Protein AF-A0AAJ2YCA5-F1 (afdb_monomer_lite)

Structure (mmCIF, N/CA/C/O backbone):
data_AF-A0AAJ2YCA5-F1
#
_entry.id   AF-A0AAJ2YCA5-F1
#
loop_
_atom_site.group_PDB
_atom_site.id
_atom_site.type_symbol
_atom_site.label_atom_id
_atom_site.label_alt_id
_atom_site.label_comp_id
_atom_site.label_asym_id
_atom_site.label_entity_id
_atom_site.label_seq_id
_atom_site.pdbx_PDB_ins_code
_atom_site.Cartn_x
_atom_site.Cartn_y
_atom_site.Cartn_z
_atom_site.occupancy
_atom_site.B_iso_or_equiv
_atom_site.auth_seq_id
_atom_site.auth_comp_id
_atom_site.auth_asym_id
_atom_site.auth_atom_id
_atom_site.pdbx_PDB_model_num
ATOM 1 N N . VAL A 1 1 ? -3.637 -7.208 -9.867 1.00 79.62 1 VAL A N 1
ATOM 2 C CA . VAL A 1 1 ? -3.746 -7.938 -11.151 1.00 79.62 1 VAL A CA 1
ATOM 3 C C . VAL A 1 1 ? -3.191 -9.321 -10.929 1.00 79.62 1 VAL A C 1
ATOM 5 O O . VAL A 1 1 ? -2.161 -9.426 -10.274 1.00 79.62 1 VAL A O 1
ATOM 8 N N . ILE A 1 2 ? -3.904 -10.348 -11.374 1.00 84.69 2 ILE A N 1
ATOM 9 C CA . ILE A 1 2 ? -3.511 -11.750 -11.229 1.00 84.69 2 ILE A CA 1
ATOM 10 C C . ILE A 1 2 ? -3.704 -12.390 -12.605 1.00 84.69 2 ILE A C 1
ATOM 12 O O . ILE A 1 2 ? -4.708 -12.099 -13.254 1.00 84.69 2 ILE A O 1
ATOM 16 N N . ARG A 1 3 ? -2.747 -13.209 -13.047 1.00 85.12 3 ARG A N 1
ATOM 17 C CA . ARG A 1 3 ? -2.821 -13.993 -14.286 1.00 85.12 3 ARG A CA 1
ATOM 18 C C . ARG A 1 3 ? -2.301 -15.407 -14.042 1.00 85.12 3 ARG A C 1
ATOM 20 O O . ARG A 1 3 ? -1.609 -15.636 -13.049 1.00 85.12 3 ARG A O 1
ATOM 27 N N . PHE A 1 4 ? -2.640 -16.322 -14.940 1.00 86.69 4 PHE A N 1
ATOM 28 C CA . PHE A 1 4 ? -1.956 -17.603 -15.057 1.00 86.69 4 PHE A CA 1
ATOM 29 C C . PHE A 1 4 ? -0.825 -17.465 -16.074 1.00 86.69 4 PHE A C 1
ATOM 31 O O . PHE A 1 4 ? -1.049 -16.922 -17.152 1.00 86.69 4 PHE A O 1
ATOM 38 N N . ASP A 1 5 ? 0.351 -17.962 -15.708 1.00 85.06 5 ASP A N 1
ATOM 39 C CA . ASP A 1 5 ? 1.497 -18.115 -16.603 1.00 85.06 5 ASP A CA 1
ATOM 40 C C . ASP A 1 5 ? 1.602 -19.592 -17.021 1.00 85.06 5 ASP A C 1
ATOM 42 O O . ASP A 1 5 ? 1.106 -20.482 -16.313 1.00 85.06 5 ASP A O 1
ATOM 46 N N . GLY A 1 6 ? 2.232 -19.862 -18.162 1.00 86.31 6 GLY A N 1
ATOM 47 C CA . GLY A 1 6 ? 2.538 -21.217 -18.606 1.00 86.31 6 GLY A CA 1
ATOM 48 C C . GLY A 1 6 ? 3.648 -21.874 -17.781 1.00 86.31 6 GLY A C 1
ATOM 49 O O . GLY A 1 6 ? 4.359 -21.209 -17.019 1.00 86.31 6 GLY A O 1
ATOM 50 N N . PRO A 1 7 ? 3.808 -23.204 -17.889 1.00 86.81 7 PRO A N 1
ATOM 51 C CA . PRO A 1 7 ? 4.824 -23.950 -17.150 1.00 86.81 7 PRO A CA 1
ATOM 52 C C . PRO A 1 7 ? 6.261 -23.457 -17.382 1.00 86.81 7 PRO A C 1
ATOM 54 O O . PRO A 1 7 ? 7.078 -23.582 -16.466 1.00 86.81 7 PRO A O 1
ATOM 57 N N . ALA A 1 8 ? 6.577 -22.898 -18.555 1.00 87.00 8 ALA A N 1
ATOM 58 C CA . ALA A 1 8 ? 7.896 -22.333 -18.847 1.00 87.00 8 ALA A CA 1
ATOM 59 C C . ALA A 1 8 ? 8.038 -20.843 -18.481 1.00 87.00 8 ALA A C 1
ATOM 61 O O . ALA A 1 8 ? 9.155 -20.324 -18.485 1.00 87.00 8 ALA A O 1
ATOM 62 N N . GLY A 1 9 ? 6.945 -20.157 -18.132 1.00 82.75 9 GLY A N 1
ATOM 63 C CA . GLY A 1 9 ? 6.964 -18.747 -17.756 1.00 82.75 9 GLY A CA 1
ATOM 64 C C . GLY A 1 9 ? 5.825 -17.925 -18.367 1.00 82.75 9 GLY A C 1
ATOM 65 O O . GLY A 1 9 ? 4.846 -18.480 -18.862 1.00 82.75 9 GLY A O 1
ATOM 66 N N . PRO A 1 10 ? 5.933 -16.588 -18.311 1.00 79.12 10 PRO A N 1
ATOM 67 C CA . PRO A 1 10 ? 4.857 -15.681 -18.706 1.00 79.12 10 PRO A CA 1
ATOM 68 C C . PRO A 1 10 ? 4.568 -15.636 -20.213 1.00 79.12 10 PRO A C 1
ATOM 70 O O . PRO A 1 10 ? 3.461 -15.262 -20.590 1.00 79.12 10 PRO A O 1
ATOM 73 N N . ASP A 1 11 ? 5.537 -16.018 -21.048 1.00 82.75 11 ASP A N 1
ATOM 74 C CA . ASP A 1 11 ? 5.403 -16.063 -22.513 1.00 82.75 11 ASP A CA 1
ATOM 75 C C . ASP A 1 11 ? 4.836 -17.403 -23.020 1.00 82.75 11 ASP A C 1
ATOM 77 O O . ASP A 1 11 ? 4.547 -17.563 -24.204 1.00 82.75 11 ASP A O 1
ATOM 81 N N . ASP A 1 12 ? 4.688 -18.382 -22.127 1.00 83.56 12 ASP A N 1
ATOM 82 C CA . ASP A 1 12 ? 4.152 -19.709 -22.418 1.00 83.56 12 ASP A CA 1
ATOM 83 C C . ASP A 1 12 ? 2.646 -19.728 -22.096 1.00 83.56 12 ASP A C 1
ATOM 85 O O . ASP A 1 12 ? 2.246 -19.229 -21.035 1.00 83.56 12 ASP A O 1
ATOM 89 N N . PRO A 1 13 ? 1.772 -20.254 -22.978 1.00 85.19 13 PRO A N 1
ATOM 90 C CA . PRO A 1 13 ? 0.341 -20.277 -22.712 1.00 85.19 13 PRO A CA 1
ATOM 91 C C . PRO A 1 13 ? 0.006 -21.063 -21.436 1.00 85.19 13 PRO A C 1
ATOM 93 O O . PRO A 1 13 ? 0.575 -22.130 -21.177 1.00 85.19 13 PRO A O 1
ATOM 96 N N . PRO A 1 14 ? -0.966 -20.587 -20.638 1.00 88.62 14 PRO A N 1
ATOM 97 C CA . PRO A 1 14 ? -1.390 -21.308 -19.455 1.00 88.62 14 PRO A CA 1
ATOM 98 C C . PRO A 1 14 ? -2.080 -22.629 -19.845 1.00 88.62 14 PRO A C 1
ATOM 100 O O . PRO A 1 14 ? -2.680 -22.737 -20.920 1.00 88.62 14 PRO A O 1
ATOM 103 N N . PRO A 1 15 ? -2.052 -23.647 -18.968 1.00 90.38 15 PRO A N 1
ATOM 104 C CA . PRO A 1 15 ? -2.746 -24.907 -19.212 1.00 90.38 15 PRO A CA 1
ATOM 105 C C . PRO A 1 15 ? -4.247 -24.718 -19.482 1.00 90.38 15 PRO A C 1
ATOM 107 O O . PRO A 1 15 ? -4.882 -23.851 -18.891 1.00 90.38 15 PRO A O 1
ATOM 110 N N . ALA A 1 16 ? -4.859 -25.601 -20.279 1.00 91.31 16 ALA A N 1
ATOM 111 C CA . ALA A 1 16 ? -6.268 -25.475 -20.687 1.00 91.31 16 ALA A CA 1
ATOM 112 C C . ALA A 1 16 ? -7.289 -25.434 -19.526 1.00 91.31 16 ALA A C 1
ATOM 114 O O . ALA A 1 16 ? -8.390 -24.917 -19.687 1.00 91.31 16 ALA A O 1
ATOM 115 N N . TRP A 1 17 ? -6.939 -25.966 -18.349 1.00 93.56 17 TRP A N 1
ATOM 116 C CA . TRP A 1 17 ? -7.784 -25.905 -17.150 1.00 93.56 17 TRP A CA 1
ATOM 117 C C . TRP A 1 17 ? -7.769 -24.530 -16.463 1.00 93.56 17 TRP A C 1
ATOM 119 O O . TRP A 1 17 ? -8.634 -24.245 -15.636 1.00 93.56 17 TRP A O 1
ATOM 129 N N . ALA A 1 18 ? -6.788 -23.681 -16.771 1.00 92.25 18 ALA A N 1
ATOM 130 C CA . ALA A 1 18 ? -6.523 -22.415 -16.101 1.00 92.25 18 ALA A CA 1
ATOM 131 C C . ALA A 1 18 ? -7.392 -21.286 -16.686 1.00 92.25 18 ALA A C 1
ATOM 133 O O . ALA A 1 18 ? -6.907 -20.345 -17.314 1.00 92.25 18 ALA A O 1
ATOM 134 N N . THR A 1 19 ? -8.708 -21.405 -16.508 1.00 92.00 19 THR A N 1
ATOM 135 C CA . THR A 1 19 ? -9.693 -20.479 -17.084 1.00 92.00 19 THR A CA 1
ATOM 136 C C . THR A 1 19 ? -9.880 -19.208 -16.244 1.00 92.00 19 THR A C 1
ATOM 138 O O . THR A 1 19 ? -9.570 -19.166 -15.049 1.00 92.00 19 THR A O 1
ATOM 141 N N . LEU A 1 20 ? -10.439 -18.153 -16.856 1.00 90.12 20 LEU A N 1
ATOM 142 C CA . LEU A 1 20 ? -10.811 -16.917 -16.148 1.00 90.12 20 LEU A CA 1
ATOM 143 C C . LEU A 1 20 ? -11.860 -17.154 -15.054 1.00 90.12 20 LEU A C 1
ATOM 145 O O . LEU A 1 20 ? -11.797 -16.509 -14.005 1.00 90.12 20 LEU A O 1
ATOM 149 N N . ASP A 1 21 ? -12.790 -18.081 -15.278 1.00 92.50 21 ASP A N 1
ATOM 150 C CA . ASP A 1 21 ? -13.807 -18.447 -14.289 1.00 92.50 21 ASP A CA 1
ATOM 151 C C . ASP A 1 21 ? -13.154 -19.096 -13.068 1.00 92.50 21 ASP A C 1
ATOM 153 O O . ASP A 1 21 ? -13.373 -18.650 -11.942 1.00 92.50 21 ASP A O 1
ATOM 157 N N . LEU A 1 22 ? -12.240 -20.049 -13.293 1.00 94.94 22 LEU A N 1
ATOM 158 C CA . LEU A 1 22 ? -11.482 -20.680 -12.216 1.00 94.94 22 LEU A CA 1
ATOM 159 C C . LEU A 1 22 ? -10.683 -19.649 -11.410 1.00 94.94 22 LEU A C 1
ATOM 161 O O . LEU A 1 22 ? -10.663 -19.702 -10.180 1.00 94.94 22 LEU A O 1
ATOM 165 N N . LEU A 1 23 ? -10.034 -18.694 -12.084 1.00 93.62 23 LEU A N 1
ATOM 166 C CA . LEU A 1 23 ? -9.290 -17.634 -11.406 1.00 93.62 23 LEU A CA 1
ATOM 167 C C . LEU A 1 23 ? -10.213 -16.730 -10.577 1.00 93.62 23 LEU A C 1
ATOM 169 O O . LEU A 1 23 ? -9.887 -16.376 -9.443 1.00 93.62 23 LEU A O 1
ATOM 173 N N . THR A 1 24 ? -11.370 -16.368 -11.129 1.00 94.38 24 THR A N 1
ATOM 174 C CA . THR A 1 24 ? -12.371 -15.532 -10.456 1.00 94.38 24 THR A CA 1
ATOM 175 C C . THR A 1 24 ? -12.890 -16.215 -9.194 1.00 94.38 24 THR A C 1
ATOM 177 O O . THR A 1 24 ? -12.912 -15.601 -8.121 1.00 94.38 24 THR A O 1
ATOM 180 N N . ASP A 1 25 ? -13.237 -17.496 -9.292 1.00 95.50 25 ASP A N 1
ATOM 181 C CA . ASP A 1 25 ? -13.706 -18.297 -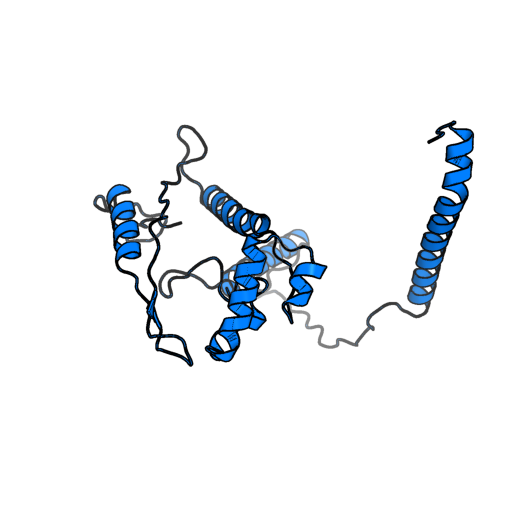8.165 1.00 95.50 25 ASP A CA 1
ATOM 182 C C . ASP A 1 25 ? -12.614 -18.479 -7.113 1.00 95.50 25 ASP A C 1
ATOM 184 O O . ASP A 1 25 ? -12.872 -18.318 -5.918 1.00 95.50 25 ASP A O 1
ATOM 188 N N . ALA A 1 26 ? -11.369 -18.720 -7.534 1.00 95.25 26 ALA A N 1
ATOM 189 C CA . ALA A 1 26 ? -10.232 -18.819 -6.628 1.00 95.25 26 ALA A CA 1
ATOM 190 C C . ALA A 1 26 ? -10.015 -17.521 -5.833 1.00 95.25 26 ALA A C 1
ATOM 192 O O . ALA A 1 26 ? -9.802 -17.580 -4.620 1.00 95.25 26 ALA A O 1
ATOM 193 N N . ILE A 1 27 ? -10.121 -16.351 -6.475 1.00 93.56 27 ILE A N 1
ATOM 194 C CA . ILE A 1 27 ? -10.000 -15.045 -5.807 1.00 93.56 27 ILE A CA 1
ATOM 195 C C . ILE A 1 27 ? -11.114 -14.858 -4.774 1.00 93.56 27 ILE A C 1
ATOM 197 O O . ILE A 1 27 ? -10.833 -14.503 -3.627 1.00 93.56 27 ILE A O 1
ATOM 201 N N . ARG A 1 28 ? -12.372 -15.125 -5.149 1.00 95.00 28 ARG A N 1
ATOM 202 C CA . ARG A 1 28 ? -13.521 -15.011 -4.233 1.00 95.00 28 ARG A CA 1
ATOM 203 C C . ARG A 1 28 ? -13.381 -15.960 -3.048 1.00 95.00 28 ARG A C 1
ATOM 205 O O . ARG A 1 28 ? -13.578 -15.558 -1.903 1.00 95.00 28 ARG A O 1
ATOM 212 N N . ALA A 1 29 ? -12.987 -17.200 -3.312 1.00 95.56 29 ALA A N 1
ATOM 213 C CA . ALA A 1 29 ? -12.817 -18.213 -2.287 1.00 95.56 29 ALA A CA 1
ATOM 214 C C . ALA A 1 29 ? -11.621 -17.913 -1.367 1.00 95.56 29 ALA A C 1
ATOM 216 O O . ALA A 1 29 ? -11.683 -18.201 -0.175 1.00 95.56 29 ALA A O 1
ATOM 217 N N . ALA A 1 30 ? -10.543 -17.315 -1.880 1.00 94.56 30 ALA A N 1
ATOM 218 C CA . ALA A 1 30 ? -9.436 -16.836 -1.057 1.00 94.56 30 ALA A CA 1
ATOM 219 C C . ALA A 1 30 ? -9.877 -15.674 -0.155 1.00 94.56 30 ALA A C 1
ATOM 221 O O . ALA A 1 30 ? -9.654 -15.729 1.052 1.00 94.56 30 ALA A O 1
ATOM 222 N N . ALA A 1 31 ? -10.564 -14.666 -0.703 1.00 94.25 31 ALA A N 1
ATOM 223 C CA . ALA A 1 31 ? -11.073 -13.535 0.074 1.00 94.25 31 ALA A CA 1
ATOM 224 C C . ALA A 1 31 ? -12.030 -13.979 1.196 1.00 94.25 31 ALA A C 1
ATOM 226 O O . ALA A 1 31 ? -11.945 -13.468 2.308 1.00 94.25 31 ALA A O 1
ATOM 227 N N . ALA A 1 32 ? -12.880 -14.976 0.934 1.00 94.06 32 ALA A N 1
ATOM 228 C CA . ALA A 1 32 ? -13.802 -15.529 1.926 1.00 94.06 32 ALA A CA 1
ATOM 229 C C . ALA A 1 32 ? -13.114 -16.317 3.059 1.00 94.06 32 ALA A C 1
ATOM 231 O O . ALA A 1 32 ? -13.690 -16.453 4.134 1.00 94.06 32 ALA A O 1
ATOM 232 N N . ARG A 1 33 ? -11.910 -16.858 2.822 1.00 95.06 33 ARG A N 1
ATOM 233 C CA . ARG A 1 33 ? -11.172 -17.700 3.784 1.00 95.06 33 ARG A CA 1
ATOM 234 C C . ARG A 1 33 ? -10.092 -16.961 4.562 1.00 95.06 33 ARG A C 1
ATOM 236 O O . ARG A 1 33 ? -9.616 -17.486 5.561 1.00 95.06 33 ARG A O 1
ATOM 243 N N . VAL A 1 34 ? -9.626 -15.814 4.072 1.00 95.31 34 VAL A N 1
ATOM 244 C CA . VAL A 1 34 ? -8.557 -15.063 4.738 1.00 95.31 34 VAL A CA 1
ATOM 245 C C . VAL A 1 34 ? -9.107 -14.412 5.999 1.00 95.31 34 VAL A C 1
ATOM 247 O O . VAL A 1 34 ? -10.009 -13.575 5.945 1.00 95.31 34 VAL A O 1
ATOM 250 N N . GLU A 1 35 ? -8.503 -14.771 7.125 1.00 96.75 35 GLU A N 1
ATOM 251 C CA . GLU A 1 35 ? -8.830 -14.251 8.444 1.00 96.75 35 GLU A CA 1
ATOM 252 C C . GLU A 1 35 ? -7.541 -13.882 9.179 1.00 96.75 35 GLU A C 1
ATOM 254 O O . GLU A 1 35 ? -6.494 -14.507 8.981 1.00 96.75 35 GLU A O 1
ATOM 259 N N . VAL A 1 36 ? -7.603 -12.843 10.008 1.00 94.75 36 VAL A N 1
ATOM 260 C CA . VAL A 1 36 ? -6.491 -12.421 10.863 1.00 94.75 36 VAL A CA 1
ATOM 261 C C . VAL A 1 36 ? -7.001 -12.258 12.282 1.00 94.75 36 VAL A C 1
ATOM 263 O O . VAL A 1 36 ? -7.789 -11.354 12.561 1.00 94.75 36 VAL A O 1
ATOM 266 N N . ASP A 1 37 ? -6.510 -13.100 13.182 1.00 96.00 37 ASP A N 1
ATOM 267 C CA . ASP A 1 37 ? -6.814 -12.983 14.602 1.00 96.00 37 ASP A CA 1
ATOM 268 C C . ASP A 1 37 ? -6.003 -11.858 15.247 1.00 96.00 37 ASP A C 1
ATOM 270 O O . ASP A 1 37 ? -4.783 -11.738 15.093 1.00 96.00 37 ASP A O 1
ATOM 274 N N . VAL A 1 38 ? -6.713 -11.018 15.989 1.00 93.81 38 VAL A N 1
ATOM 275 C CA . VAL A 1 38 ? -6.180 -9.910 16.768 1.00 93.81 38 VAL A CA 1
ATOM 276 C C . VAL A 1 38 ? -6.436 -10.228 18.240 1.00 93.81 38 VAL A C 1
ATOM 278 O O . VAL A 1 38 ? -7.600 -10.303 18.651 1.00 93.81 38 VAL A O 1
ATOM 281 N N . PRO A 1 39 ? -5.378 -10.421 19.048 1.00 92.81 39 PRO A N 1
ATOM 282 C CA . PRO A 1 39 ? -5.539 -10.670 20.473 1.00 92.81 39 PRO A CA 1
ATOM 283 C C . PRO A 1 39 ? -6.177 -9.454 21.169 1.00 92.81 39 PRO A C 1
ATOM 285 O O . PRO A 1 39 ? -6.087 -8.329 20.657 1.00 92.81 39 PRO A O 1
ATOM 288 N N . PRO A 1 40 ? -6.812 -9.655 22.337 1.00 94.81 40 PRO A N 1
ATOM 289 C CA . PRO A 1 40 ? -7.351 -8.548 23.118 1.00 94.81 40 PRO A CA 1
ATOM 290 C C . PRO A 1 40 ? -6.226 -7.591 23.539 1.00 94.81 40 PRO A C 1
ATOM 292 O O . PRO A 1 40 ? -5.089 -8.016 23.751 1.00 94.81 40 PRO A O 1
ATOM 295 N N . SER A 1 41 ? -6.539 -6.301 23.663 1.00 94.56 41 SER A N 1
ATOM 296 C CA . SER A 1 41 ? -5.593 -5.288 24.147 1.00 94.56 41 SER A CA 1
ATOM 297 C C . SER A 1 41 ? -6.321 -4.172 24.890 1.00 94.56 41 SER A C 1
ATOM 299 O O . SER A 1 41 ? -7.208 -3.530 24.330 1.00 94.56 41 SER A O 1
ATOM 301 N N . GLY A 1 42 ? -5.949 -3.938 26.150 1.00 92.19 42 GLY A N 1
ATOM 302 C CA . GLY A 1 42 ? -6.626 -2.973 27.018 1.00 92.19 42 GLY A CA 1
ATOM 303 C C . GLY A 1 42 ? -8.116 -3.286 27.169 1.00 92.19 42 GLY A C 1
ATOM 304 O O . GLY A 1 42 ? -8.483 -4.374 27.605 1.00 92.19 42 GLY A O 1
ATOM 305 N N . ASP A 1 43 ? -8.962 -2.329 26.794 1.00 91.94 43 ASP A N 1
ATOM 306 C CA . ASP A 1 43 ? -10.426 -2.440 26.796 1.00 91.94 43 ASP A CA 1
ATOM 307 C C . ASP A 1 43 ? -10.999 -3.096 25.524 1.00 91.94 43 ASP A C 1
ATOM 309 O O . ASP A 1 43 ? -12.208 -3.301 25.409 1.00 91.94 43 ASP A O 1
ATOM 313 N N . GLN A 1 44 ? -10.146 -3.444 24.558 1.00 91.88 44 GLN A N 1
ATOM 314 C CA . GLN A 1 44 ? -10.562 -4.027 23.291 1.00 91.88 44 GLN A CA 1
ATOM 315 C C . GLN A 1 44 ? -10.596 -5.559 23.364 1.00 91.88 44 GLN A C 1
ATOM 317 O O . GLN A 1 44 ? -9.577 -6.180 23.688 1.00 91.88 44 GLN A O 1
ATOM 322 N N . PRO A 1 45 ? -11.723 -6.199 22.996 1.00 94.44 45 PRO A N 1
ATOM 323 C CA . PRO A 1 45 ? -11.826 -7.651 22.993 1.00 94.44 45 PRO A CA 1
ATOM 324 C C . PRO A 1 45 ? -10.993 -8.278 21.868 1.00 94.44 45 PRO A C 1
ATOM 326 O O . PRO A 1 45 ? -10.611 -7.615 20.898 1.00 94.44 45 PRO A O 1
ATOM 329 N N . ALA A 1 46 ? -10.768 -9.588 21.986 1.00 95.75 46 ALA A N 1
ATOM 330 C CA . ALA A 1 46 ? -10.235 -10.397 20.897 1.00 95.75 46 ALA A CA 1
ATOM 331 C C . ALA A 1 46 ? -11.157 -10.291 19.675 1.00 95.75 46 ALA A C 1
ATOM 333 O O . ALA A 1 46 ? -12.384 -10.299 19.814 1.00 95.75 46 ALA A O 1
ATOM 334 N N . ARG A 1 47 ? -10.574 -10.180 18.480 1.00 94.81 47 ARG A N 1
ATOM 335 C CA . ARG A 1 47 ? -11.320 -10.016 17.227 1.00 94.81 47 ARG A CA 1
ATOM 336 C C . ARG A 1 47 ? -10.683 -10.816 16.107 1.00 94.81 47 ARG A C 1
ATOM 338 O O . ARG A 1 47 ? -9.466 -10.891 16.024 1.00 94.81 47 ARG A O 1
ATOM 345 N N . THR A 1 48 ? -11.509 -11.300 15.192 1.00 96.81 48 THR A N 1
ATOM 346 C CA . THR A 1 48 ? -11.053 -11.894 13.935 1.00 96.81 48 THR A CA 1
ATOM 347 C C . THR A 1 48 ? -11.418 -10.951 12.796 1.00 96.81 48 THR A C 1
ATOM 349 O O . THR A 1 48 ? -12.593 -10.668 12.559 1.00 96.81 48 THR A O 1
ATOM 352 N N . LEU A 1 49 ? -10.408 -10.413 12.115 1.00 94.81 49 LEU A N 1
ATOM 353 C CA . LEU A 1 49 ? -10.579 -9.527 10.967 1.00 94.81 49 LEU A CA 1
ATOM 354 C C . LEU A 1 49 ? -10.740 -10.355 9.694 1.00 94.81 49 LEU A C 1
ATOM 356 O O . LEU A 1 49 ? -9.986 -11.300 9.469 1.00 94.81 49 LEU A O 1
ATOM 360 N N . ARG A 1 50 ? -11.699 -9.976 8.851 1.00 95.75 50 ARG A N 1
ATOM 361 C CA . ARG A 1 50 ? -11.999 -10.630 7.571 1.00 95.75 50 ARG A CA 1
ATOM 362 C C . ARG A 1 50 ? -12.237 -9.580 6.495 1.00 95.75 50 ARG A C 1
ATOM 364 O O . ARG A 1 50 ? -12.485 -8.413 6.807 1.00 95.75 50 ARG A O 1
ATOM 371 N N . TRP A 1 51 ? -12.204 -9.997 5.234 1.00 93.31 51 TRP A N 1
ATOM 372 C CA . TRP A 1 51 ? -12.715 -9.158 4.154 1.00 93.31 51 TRP A CA 1
ATOM 373 C C . TRP A 1 51 ? -14.211 -8.887 4.349 1.00 93.31 51 TRP A C 1
ATOM 375 O O . TRP A 1 51 ? -14.963 -9.756 4.790 1.00 93.31 51 TRP A O 1
ATOM 385 N N . GLY A 1 52 ? -14.637 -7.665 4.025 1.00 89.75 52 GLY A N 1
ATOM 386 C CA . GLY A 1 52 ? -16.055 -7.319 3.957 1.00 89.75 52 GLY A CA 1
ATOM 387 C C . GLY A 1 52 ? -16.738 -7.932 2.730 1.00 89.75 52 GLY A C 1
ATOM 388 O O . GLY A 1 52 ? -16.145 -8.691 1.968 1.00 89.75 52 GLY A O 1
ATOM 389 N N . THR A 1 53 ? -17.994 -7.557 2.494 1.00 88.19 53 THR A N 1
ATOM 390 C CA . THR A 1 53 ? -18.777 -8.046 1.342 1.00 88.19 53 THR A CA 1
ATOM 391 C C . THR A 1 53 ? -18.422 -7.364 0.017 1.00 88.19 53 THR A C 1
ATOM 393 O O . THR A 1 53 ? -18.824 -7.829 -1.048 1.00 88.19 53 THR A O 1
ATOM 396 N N . GLN A 1 54 ? -17.676 -6.259 0.061 1.00 90.06 54 GLN A N 1
ATOM 397 C CA . GLN A 1 54 ? -17.302 -5.479 -1.115 1.00 90.06 54 GLN A CA 1
ATOM 398 C C . GLN A 1 54 ? -16.043 -6.059 -1.768 1.00 90.06 54 GLN A C 1
ATOM 400 O O . GLN A 1 54 ? -14.921 -5.749 -1.372 1.00 90.06 54 GLN A O 1
ATOM 405 N N . LEU A 1 55 ? -16.245 -6.894 -2.788 1.00 90.56 55 LEU A N 1
ATOM 406 C CA . LEU A 1 55 ? -15.184 -7.460 -3.619 1.00 90.56 55 LEU A CA 1
ATOM 407 C C . LEU A 1 55 ? -15.547 -7.309 -5.100 1.00 90.56 55 LEU A C 1
ATOM 409 O O . LEU A 1 55 ? -16.505 -7.922 -5.575 1.00 90.56 55 LEU A O 1
ATOM 413 N N . ASP A 1 56 ? -14.753 -6.524 -5.828 1.00 89.94 56 ASP A N 1
ATOM 414 C CA . ASP A 1 56 ? -14.887 -6.335 -7.274 1.00 89.94 56 ASP A CA 1
ATOM 415 C C . ASP A 1 56 ? -13.761 -7.083 -8.000 1.00 89.94 56 ASP A C 1
ATOM 417 O O . ASP A 1 56 ? -12.579 -6.788 -7.817 1.00 89.94 56 ASP A O 1
ATOM 421 N N . VAL A 1 57 ? -14.133 -8.077 -8.808 1.00 90.31 57 VAL A N 1
ATOM 422 C CA . VAL A 1 57 ? -13.211 -8.864 -9.635 1.00 90.31 57 VAL A CA 1
ATOM 423 C C . VAL A 1 57 ? -13.616 -8.652 -11.080 1.00 90.31 57 VAL A C 1
ATOM 425 O O . VAL A 1 57 ? -14.727 -9.013 -11.469 1.00 90.31 57 VAL A O 1
ATOM 428 N N . ARG A 1 58 ? -12.716 -8.066 -11.873 1.00 87.00 58 ARG A N 1
ATOM 429 C CA . ARG A 1 58 ? -12.967 -7.785 -13.286 1.00 87.00 58 ARG A CA 1
ATOM 430 C C . ARG A 1 58 ? -11.869 -8.369 -14.161 1.00 87.00 58 ARG A C 1
ATOM 432 O O . ARG A 1 58 ? -10.693 -8.153 -13.852 1.00 87.00 58 ARG A O 1
ATOM 439 N N . PRO A 1 59 ? -12.229 -9.047 -15.264 1.00 85.19 59 PRO A N 1
ATOM 440 C CA . PRO A 1 59 ? -11.255 -9.390 -16.281 1.00 85.19 59 PRO A CA 1
ATOM 441 C C . PRO A 1 59 ? -10.724 -8.098 -16.908 1.00 85.19 59 PRO A C 1
ATOM 443 O O . PRO A 1 59 ? -11.492 -7.199 -17.259 1.00 85.19 59 PRO A O 1
ATOM 446 N N . ILE A 1 60 ? -9.405 -8.008 -17.044 1.00 79.25 60 ILE A N 1
ATOM 447 C CA . ILE A 1 60 ? -8.770 -6.957 -17.836 1.00 79.25 60 ILE A CA 1
ATOM 448 C C . ILE A 1 60 ? -8.816 -7.449 -19.281 1.00 79.25 60 ILE A C 1
ATOM 450 O O . ILE A 1 60 ? -8.324 -8.536 -19.560 1.00 79.25 60 ILE A O 1
ATOM 454 N N . ARG A 1 61 ? -9.471 -6.694 -20.166 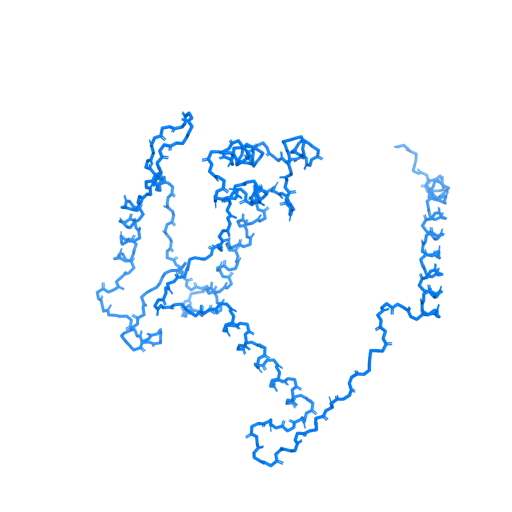1.00 70.31 61 ARG A N 1
ATOM 455 C CA . ARG A 1 61 ? -9.518 -6.961 -21.612 1.00 70.31 61 ARG A CA 1
ATOM 456 C C . ARG A 1 61 ? -8.507 -6.063 -22.327 1.00 70.31 61 ARG A C 1
ATOM 458 O O . ARG A 1 61 ? -8.138 -5.022 -21.781 1.00 70.31 61 ARG A O 1
ATOM 465 N N . ALA A 1 62 ? -8.078 -6.457 -23.524 1.00 60.53 62 ALA A N 1
ATOM 466 C CA . ALA A 1 62 ? -7.260 -5.604 -24.378 1.00 60.53 62 ALA A CA 1
ATOM 467 C C . ALA A 1 62 ? -7.978 -4.292 -24.689 1.00 60.53 62 ALA A C 1
ATOM 469 O O . ALA A 1 62 ? -9.207 -4.237 -24.775 1.00 60.53 62 ALA A O 1
ATOM 470 N N . PHE A 1 63 ? -7.200 -3.222 -24.815 1.00 53.84 63 PHE A N 1
ATOM 471 C CA . PHE A 1 63 ? -7.714 -1.897 -25.129 1.00 53.84 63 PHE A CA 1
ATOM 472 C C . PHE A 1 63 ? -7.875 -1.770 -26.649 1.00 53.84 63 PHE A C 1
ATOM 474 O O . PHE A 1 63 ? -7.105 -1.070 -27.287 1.00 53.84 63 PHE A O 1
ATOM 481 N N . GLY A 1 64 ? -8.853 -2.470 -27.226 1.00 48.25 64 GLY A N 1
ATOM 482 C CA . GLY A 1 64 ? -9.123 -2.448 -28.666 1.00 48.25 64 GLY A CA 1
ATOM 483 C C . GLY A 1 64 ? -9.716 -3.761 -29.170 1.00 48.25 64 GLY A C 1
ATOM 484 O O . GLY A 1 64 ? -9.487 -4.818 -28.579 1.00 48.25 64 GLY A O 1
ATOM 485 N N . ASP A 1 65 ? -10.497 -3.694 -30.248 1.00 43.66 65 ASP A N 1
ATOM 486 C CA . ASP A 1 65 ? -11.083 -4.874 -30.886 1.00 43.66 65 ASP A CA 1
ATOM 487 C C . ASP A 1 65 ? -9.983 -5.682 -31.599 1.00 43.66 65 ASP A C 1
ATOM 489 O O . ASP A 1 65 ? -9.576 -5.352 -32.709 1.00 43.66 65 ASP A O 1
ATOM 493 N N . GLY A 1 66 ? -9.503 -6.747 -30.949 1.00 52.53 66 GLY A N 1
ATOM 494 C CA . GLY A 1 66 ? -8.644 -7.768 -31.564 1.00 52.53 66 GLY A CA 1
ATOM 495 C C . GLY A 1 66 ? -7.137 -7.663 -31.303 1.00 52.53 66 GLY A C 1
ATOM 496 O O . GLY A 1 66 ? -6.398 -8.472 -31.854 1.00 52.53 66 GLY A O 1
ATOM 497 N N . GLU A 1 67 ? -6.672 -6.727 -30.473 1.00 53.03 67 GLU A N 1
ATOM 498 C CA . GLU A 1 67 ? -5.267 -6.694 -30.034 1.00 53.03 67 GLU A CA 1
ATOM 499 C C . GLU A 1 67 ? -5.040 -7.548 -28.780 1.00 53.03 67 GLU A C 1
ATOM 501 O O . GLU A 1 67 ? -5.927 -7.684 -27.938 1.00 53.03 67 GLU A O 1
ATOM 506 N N . ASP A 1 68 ? -3.836 -8.102 -28.628 1.00 61.34 68 ASP A N 1
ATOM 507 C CA . ASP A 1 68 ? -3.413 -8.750 -27.388 1.00 61.34 68 ASP A CA 1
ATOM 508 C C . ASP A 1 68 ? -3.166 -7.708 -26.284 1.00 61.34 68 ASP A C 1
ATOM 510 O O . ASP A 1 68 ? -2.723 -6.581 -26.523 1.00 61.34 68 ASP A O 1
ATOM 514 N N . ILE A 1 69 ? -3.435 -8.078 -25.028 1.00 67.88 69 ILE A N 1
ATOM 515 C CA . ILE A 1 69 ? -3.106 -7.232 -23.875 1.00 67.88 69 ILE A CA 1
ATOM 516 C C . ILE A 1 69 ? -1.585 -7.088 -23.787 1.00 67.88 69 ILE A C 1
ATOM 518 O O . ILE A 1 69 ? -0.890 -8.023 -23.395 1.00 67.88 69 ILE A O 1
ATOM 522 N N . THR A 1 70 ? -1.067 -5.894 -24.075 1.00 73.75 70 THR A N 1
ATOM 523 C CA . THR A 1 70 ? 0.353 -5.603 -23.857 1.00 73.75 70 THR A CA 1
ATOM 524 C C . THR A 1 70 ? 0.652 -5.421 -22.369 1.00 73.75 70 THR A C 1
ATOM 526 O O . THR A 1 70 ? -0.155 -4.881 -21.602 1.00 73.75 70 THR A O 1
ATOM 529 N N . GLU A 1 71 ? 1.854 -5.812 -21.940 1.00 73.38 71 GLU A N 1
ATOM 530 C CA . GLU A 1 71 ? 2.306 -5.592 -20.559 1.00 73.38 71 GLU A CA 1
ATOM 531 C C . GLU A 1 71 ? 2.288 -4.107 -20.179 1.00 73.38 71 GLU A C 1
ATOM 533 O O . GLU A 1 71 ? 1.938 -3.746 -19.053 1.00 73.38 71 GLU A O 1
ATOM 538 N N . GLN A 1 72 ? 2.597 -3.231 -21.140 1.00 72.62 72 GLN A N 1
ATOM 539 C CA . GLN A 1 72 ? 2.535 -1.785 -20.967 1.00 72.62 72 GLN A CA 1
ATOM 540 C C . GLN A 1 72 ? 1.112 -1.319 -20.645 1.00 72.62 72 GLN A C 1
ATOM 542 O O . GLN A 1 72 ? 0.924 -0.513 -19.733 1.00 72.62 72 GLN A O 1
ATOM 547 N N . ALA A 1 73 ? 0.101 -1.856 -21.327 1.00 74.88 73 ALA A N 1
ATOM 548 C CA . ALA A 1 73 ? -1.287 -1.506 -21.069 1.00 74.88 73 ALA A CA 1
ATOM 549 C C . ALA A 1 73 ? -1.754 -1.976 -19.679 1.00 74.88 73 ALA A C 1
ATOM 551 O O . ALA A 1 73 ? -2.433 -1.231 -18.964 1.00 74.88 73 ALA A O 1
ATOM 552 N N . VAL A 1 74 ? -1.328 -3.167 -19.242 1.00 78.31 74 VAL A N 1
ATOM 553 C CA . VAL A 1 74 ? -1.565 -3.642 -17.867 1.00 78.31 74 VAL A CA 1
ATOM 554 C C . VAL A 1 74 ? -0.873 -2.735 -16.854 1.00 78.31 74 VAL A C 1
ATOM 556 O O . VAL A 1 74 ? -1.492 -2.346 -15.864 1.00 78.31 74 VAL A O 1
ATOM 559 N N . ALA A 1 75 ? 0.385 -2.363 -17.093 1.00 75.69 75 ALA A N 1
ATOM 560 C CA . ALA A 1 75 ? 1.138 -1.480 -16.209 1.00 75.69 75 ALA A CA 1
ATOM 561 C C . ALA A 1 75 ? 0.465 -0.105 -16.078 1.00 75.69 75 ALA A C 1
ATOM 563 O O . ALA A 1 75 ? 0.283 0.382 -14.960 1.00 75.69 75 ALA A O 1
ATOM 564 N N . SER A 1 76 ? 0.020 0.486 -17.190 1.00 74.69 76 SER A N 1
ATOM 565 C CA . SER A 1 76 ? -0.743 1.738 -17.202 1.00 74.69 76 SER A CA 1
ATOM 566 C C . SER A 1 76 ? -2.074 1.612 -16.462 1.00 74.69 76 SER A C 1
ATOM 568 O O . SER A 1 76 ? -2.434 2.506 -15.694 1.00 74.69 76 SER A O 1
ATOM 570 N N . TYR A 1 77 ? -2.789 0.495 -16.629 1.00 78.25 77 TYR A N 1
ATOM 571 C CA . TYR A 1 77 ? -4.007 0.216 -15.870 1.00 78.25 77 TYR A CA 1
ATOM 572 C C . TYR A 1 77 ? -3.704 0.146 -14.369 1.00 78.25 77 TYR A C 1
ATOM 574 O O . TYR A 1 77 ? -4.327 0.859 -13.589 1.00 78.25 77 TYR A O 1
ATOM 582 N N . VAL A 1 78 ? -2.701 -0.627 -13.943 1.00 78.69 78 VAL A N 1
ATOM 583 C CA . VAL A 1 78 ? -2.304 -0.701 -12.525 1.00 78.69 78 VAL A CA 1
ATOM 584 C C . VAL A 1 78 ? -1.930 0.673 -11.979 1.00 78.69 78 VAL A C 1
ATOM 586 O O . VAL A 1 78 ? -2.405 1.035 -10.904 1.00 78.69 78 VAL A O 1
ATOM 589 N N . ALA A 1 79 ? -1.132 1.449 -12.718 1.00 76.38 79 ALA A N 1
ATOM 590 C CA . ALA A 1 79 ? -0.731 2.791 -12.309 1.00 76.38 79 ALA A CA 1
ATOM 591 C C . ALA A 1 79 ? -1.952 3.698 -12.120 1.00 76.38 79 ALA A C 1
ATOM 593 O O . ALA A 1 79 ? -2.079 4.350 -11.088 1.00 76.38 79 ALA A O 1
ATOM 594 N N . LYS A 1 80 ? -2.907 3.663 -13.056 1.00 76.75 80 LYS A N 1
ATOM 595 C CA . LYS A 1 80 ? -4.161 4.418 -12.964 1.00 76.75 80 LYS A CA 1
ATOM 596 C C . LYS A 1 80 ? -4.911 4.129 -11.664 1.00 76.75 80 LYS A C 1
ATOM 598 O O . LYS A 1 80 ? -5.321 5.067 -10.987 1.00 76.75 80 LYS A O 1
ATOM 603 N N . TYR A 1 81 ? -5.109 2.860 -11.309 1.00 72.81 81 TYR A N 1
ATOM 604 C CA . TYR A 1 81 ? -5.853 2.521 -10.087 1.00 72.81 81 TYR A CA 1
ATOM 605 C C . TYR A 1 81 ? -5.049 2.786 -8.815 1.00 72.81 81 TYR A C 1
ATOM 607 O O . TYR A 1 81 ? -5.639 3.191 -7.816 1.00 72.81 81 TYR A O 1
ATOM 615 N N . ALA A 1 82 ? -3.726 2.616 -8.852 1.00 69.62 82 ALA A N 1
ATOM 616 C CA . ALA A 1 82 ? -2.859 2.938 -7.723 1.00 69.62 82 ALA A CA 1
ATOM 617 C C . ALA A 1 82 ? -2.896 4.439 -7.393 1.00 69.62 82 ALA A C 1
ATOM 619 O O . ALA A 1 82 ? -3.077 4.805 -6.234 1.00 69.62 82 ALA A O 1
ATOM 620 N N . THR A 1 83 ? -2.785 5.304 -8.404 1.00 63.66 83 THR A N 1
ATOM 621 C CA . THR A 1 83 ? -2.759 6.758 -8.198 1.00 63.66 83 THR A CA 1
ATOM 622 C C . THR A 1 83 ? -4.149 7.313 -7.892 1.00 63.66 83 THR A C 1
ATOM 624 O O . THR A 1 83 ? -4.301 8.112 -6.972 1.00 63.66 83 THR A O 1
ATOM 627 N N . LYS A 1 84 ? -5.197 6.821 -8.566 1.00 65.12 84 LYS A N 1
ATOM 628 C CA . LYS A 1 84 ? -6.571 7.289 -8.324 1.00 65.12 84 LYS A CA 1
ATOM 629 C C . LYS A 1 84 ? -7.059 6.976 -6.906 1.00 65.12 84 LYS A C 1
ATOM 631 O O . LYS A 1 84 ? -7.766 7.783 -6.305 1.00 65.12 84 LYS A O 1
ATOM 636 N N . ALA A 1 85 ? -6.664 5.828 -6.355 1.00 58.97 85 ALA A N 1
ATOM 637 C CA . ALA A 1 85 ? -6.960 5.480 -4.969 1.00 58.97 85 ALA A CA 1
ATOM 638 C C . ALA A 1 85 ? -6.249 6.402 -3.962 1.00 58.97 85 ALA A C 1
ATOM 640 O O . ALA A 1 85 ? -6.811 6.667 -2.908 1.00 58.97 85 ALA A O 1
ATOM 641 N N . ALA A 1 86 ? -5.056 6.912 -4.290 1.00 58.28 86 ALA A N 1
ATOM 642 C CA . ALA A 1 86 ? -4.311 7.832 -3.430 1.00 58.28 86 ALA A CA 1
ATOM 643 C C . ALA A 1 86 ? -4.881 9.264 -3.460 1.00 58.28 86 ALA A C 1
ATOM 645 O O . ALA A 1 86 ? -5.005 9.892 -2.411 1.00 58.28 86 ALA A O 1
ATOM 646 N N . GLU A 1 87 ? -5.282 9.759 -4.636 1.00 57.31 87 GLU A N 1
ATOM 647 C CA . GLU A 1 87 ? -5.809 11.124 -4.820 1.00 57.31 87 GLU A CA 1
ATOM 648 C C . GLU A 1 87 ? -7.197 11.333 -4.190 1.00 57.31 87 GLU A C 1
ATOM 650 O O . GLU A 1 87 ? -7.506 12.418 -3.704 1.00 57.31 87 GLU A O 1
ATOM 655 N N . THR A 1 88 ? -8.043 10.298 -4.166 1.00 54.81 88 THR A N 1
ATOM 656 C CA . THR A 1 88 ? -9.464 10.446 -3.784 1.00 54.81 88 THR A CA 1
ATOM 657 C C . THR A 1 88 ? -9.676 10.539 -2.268 1.00 54.81 88 THR A C 1
ATOM 659 O O . THR A 1 88 ? -10.742 10.936 -1.805 1.00 54.81 88 THR A O 1
ATOM 662 N N . THR A 1 89 ? -8.677 10.175 -1.466 1.00 61.31 89 THR A N 1
ATOM 663 C CA . THR A 1 89 ? -8.847 10.046 -0.014 1.00 61.31 89 THR A CA 1
ATOM 664 C C . THR A 1 89 ? -8.901 11.379 0.731 1.00 61.31 89 THR A C 1
ATOM 666 O O . THR A 1 89 ? -9.304 11.381 1.888 1.00 61.31 89 THR A O 1
ATOM 669 N N . GLY A 1 90 ? -8.512 12.504 0.112 1.00 62.94 90 GLY A N 1
ATOM 670 C CA . GLY A 1 90 ? -8.532 13.825 0.763 1.00 62.94 90 GLY A CA 1
ATOM 671 C C . GLY A 1 90 ? -7.680 13.899 2.038 1.00 62.94 90 GLY A C 1
ATOM 672 O O . GLY A 1 90 ? -7.959 14.690 2.934 1.00 62.94 90 GLY A O 1
ATOM 673 N N . THR A 1 91 ? -6.685 13.018 2.161 1.00 69.06 91 THR A N 1
ATOM 674 C CA . THR A 1 91 ? -5.776 12.953 3.306 1.00 69.06 91 THR A CA 1
ATOM 675 C C . THR A 1 91 ? -4.598 13.899 3.115 1.00 69.06 91 THR A C 1
ATOM 677 O O . THR A 1 91 ? -4.338 14.401 2.025 1.00 69.06 91 THR A O 1
ATOM 680 N N . VAL A 1 92 ? -3.846 14.116 4.187 1.00 78.62 92 VAL A N 1
ATOM 681 C CA . VAL A 1 92 ? -2.650 14.964 4.175 1.00 78.62 92 VAL A CA 1
ATOM 682 C C . VAL A 1 92 ? -1.409 14.167 3.760 1.00 78.62 92 VAL A C 1
ATOM 684 O O . VAL A 1 92 ? -1.312 12.965 4.003 1.00 78.62 92 VAL A O 1
ATOM 687 N N . ASP A 1 93 ? -0.431 14.849 3.173 1.00 80.69 93 ASP A N 1
ATOM 688 C CA . ASP A 1 93 ? 0.827 14.284 2.660 1.00 80.69 93 ASP A CA 1
ATOM 689 C C . ASP A 1 93 ? 1.901 14.059 3.742 1.00 80.69 93 ASP A C 1
ATOM 691 O O . ASP A 1 93 ? 2.967 13.496 3.482 1.00 80.69 93 ASP A O 1
ATOM 695 N N . ARG A 1 94 ? 1.622 14.486 4.976 1.00 82.75 94 ARG A N 1
ATOM 696 C CA . ARG A 1 94 ? 2.564 14.475 6.099 1.00 82.75 94 ARG A CA 1
ATOM 697 C C . ARG A 1 94 ? 1.947 13.935 7.375 1.00 82.75 94 ARG A C 1
ATOM 699 O O . ARG A 1 94 ? 0.738 13.952 7.574 1.00 82.75 94 ARG A O 1
ATOM 706 N N . ARG A 1 95 ? 2.810 13.497 8.292 1.00 86.88 95 ARG A N 1
ATOM 707 C CA . ARG A 1 95 ? 2.397 12.938 9.584 1.00 86.88 95 ARG A CA 1
ATOM 708 C C . ARG A 1 95 ? 1.523 13.910 10.379 1.00 86.88 95 ARG A C 1
ATOM 710 O O . ARG A 1 95 ? 1.831 15.096 10.484 1.00 86.88 95 ARG A O 1
ATOM 717 N N . ILE A 1 96 ? 0.486 13.356 11.006 1.00 85.69 96 ILE A N 1
ATOM 718 C CA . ILE A 1 96 ? -0.416 14.059 11.919 1.00 85.69 96 ILE A CA 1
ATOM 719 C C . ILE A 1 96 ? -0.037 13.689 13.353 1.00 85.69 96 ILE A C 1
ATOM 721 O O . ILE A 1 96 ? -0.048 12.514 13.718 1.00 85.69 96 ILE A O 1
ATOM 725 N N . GLY A 1 97 ? 0.320 14.691 14.157 1.00 80.12 97 GLY A N 1
ATOM 726 C CA . GLY A 1 97 ? 0.737 14.490 15.548 1.00 80.12 97 GLY A CA 1
ATOM 727 C C . GLY A 1 97 ? -0.420 14.393 16.547 1.00 80.12 97 GLY A C 1
ATOM 728 O O . GLY A 1 97 ? -0.281 13.713 17.562 1.00 80.12 97 GLY A O 1
ATOM 729 N N . ASN A 1 98 ? -1.546 15.056 16.271 1.00 86.44 98 ASN A N 1
ATOM 730 C CA . ASN A 1 98 ? -2.689 15.171 17.180 1.00 86.44 98 ASN A CA 1
ATOM 731 C C . ASN A 1 98 ? -4.018 15.339 16.416 1.00 86.44 98 ASN A C 1
ATOM 733 O O . ASN A 1 98 ? -4.019 15.483 15.193 1.00 86.44 98 ASN A O 1
ATOM 737 N N . LYS A 1 99 ? -5.154 15.281 17.120 1.00 90.81 99 LYS A N 1
ATOM 738 C CA . LYS A 1 99 ? -6.484 15.352 16.486 1.00 90.81 99 LYS A CA 1
ATOM 739 C C . LYS A 1 99 ? -6.852 16.776 16.070 1.00 90.81 99 LYS A C 1
ATOM 741 O O . LYS A 1 99 ? -7.575 16.949 15.098 1.00 90.81 99 LYS A O 1
ATOM 746 N N . GLU A 1 100 ? -6.326 17.785 16.756 1.00 89.06 100 GLU A N 1
ATOM 747 C CA . GLU A 1 100 ? -6.582 19.204 16.483 1.00 89.06 100 GLU A CA 1
ATOM 748 C C . GLU A 1 100 ? -6.104 19.600 15.079 1.00 89.06 100 GLU A C 1
ATOM 750 O O . GLU A 1 100 ? -6.742 20.404 14.399 1.00 89.06 100 GLU A O 1
ATOM 755 N N . ALA A 1 101 ? -5.027 18.970 14.600 1.00 87.50 101 ALA A N 1
ATOM 756 C CA . ALA A 1 101 ? -4.540 19.135 13.236 1.00 87.50 101 ALA A CA 1
ATOM 757 C C . ALA A 1 101 ? -5.576 18.758 12.161 1.00 87.50 101 ALA A C 1
ATOM 759 O O . ALA A 1 101 ? -5.494 19.287 11.060 1.00 87.50 101 ALA A O 1
ATOM 760 N N . LEU A 1 102 ? -6.554 17.889 12.448 1.00 88.75 102 LEU A N 1
ATOM 761 C CA . LEU A 1 102 ? -7.589 17.515 11.474 1.00 88.75 102 LEU A CA 1
ATOM 762 C C . LEU A 1 102 ? -8.500 18.690 11.123 1.00 88.75 102 LEU A C 1
ATOM 764 O O . LEU A 1 102 ? -8.842 18.865 9.959 1.00 88.75 102 LEU A O 1
ATOM 768 N N . VAL A 1 103 ? -8.842 19.503 12.125 1.00 87.19 103 VAL A N 1
ATOM 769 C CA . VAL A 1 103 ? -9.669 20.704 11.947 1.00 87.19 103 VAL A CA 1
ATOM 770 C C . VAL A 1 103 ? -8.872 21.784 11.222 1.00 87.19 103 VAL A C 1
ATOM 772 O O . VAL A 1 103 ? -9.366 22.392 10.282 1.00 87.19 103 VAL A O 1
ATOM 775 N N . LEU A 1 104 ? -7.611 21.993 11.619 1.00 87.62 104 LEU A N 1
ATOM 776 C CA . LEU A 1 104 ? -6.739 23.002 11.005 1.00 87.62 104 LEU A CA 1
ATOM 777 C C . LEU A 1 104 ? -6.409 22.711 9.535 1.00 87.62 104 LEU A C 1
ATOM 779 O O . LEU A 1 104 ? -6.127 23.638 8.782 1.00 87.62 104 LEU A O 1
ATOM 783 N N . LEU A 1 105 ? -6.387 21.435 9.150 1.00 87.75 105 LEU A N 1
ATOM 784 C CA . LEU A 1 105 ? -6.074 20.989 7.791 1.00 87.75 105 LEU A CA 1
ATOM 785 C C . LEU A 1 105 ? -7.330 20.727 6.952 1.00 87.75 105 LEU A C 1
ATOM 787 O O . LEU A 1 105 ? -7.193 20.212 5.847 1.00 87.75 105 LEU A O 1
ATOM 791 N N . ASP A 1 106 ? -8.514 21.063 7.479 1.00 88.25 106 ASP A N 1
ATOM 792 C CA . ASP A 1 106 ? -9.817 20.895 6.822 1.00 88.25 106 ASP A CA 1
ATOM 793 C C . ASP A 1 106 ? -10.000 19.490 6.220 1.00 88.25 106 ASP A C 1
ATOM 795 O O . ASP A 1 106 ? -10.431 19.297 5.082 1.00 88.25 106 ASP A O 1
ATOM 799 N N . VAL A 1 107 ? -9.583 18.470 6.982 1.00 88.31 107 VAL A N 1
ATOM 800 C CA . VAL A 1 107 ? -9.632 17.083 6.517 1.00 88.31 107 VAL A CA 1
ATOM 801 C C . VAL A 1 107 ? -11.096 16.639 6.444 1.00 88.31 107 VAL A C 1
ATOM 803 O O . VAL A 1 107 ? -11.806 16.764 7.447 1.00 88.31 107 VAL A O 1
ATOM 806 N N . PRO A 1 108 ? -11.555 16.044 5.323 1.00 90.44 108 PRO A N 1
ATOM 807 C CA . PRO A 1 108 ? -12.931 15.579 5.203 1.00 90.44 108 PRO A CA 1
ATOM 808 C C . PRO A 1 108 ? -13.315 14.603 6.322 1.00 90.44 108 PRO A C 1
ATOM 810 O O . PRO A 1 108 ? -12.490 13.825 6.812 1.00 90.44 108 PRO A O 1
ATOM 813 N N . GLU A 1 109 ? -14.596 14.601 6.697 1.00 90.38 109 GLU A N 1
ATOM 814 C CA . GLU A 1 109 ? -15.097 13.902 7.889 1.00 90.38 109 GLU A CA 1
ATOM 815 C C . GLU A 1 109 ? -14.704 12.416 7.935 1.00 90.38 109 GLU A C 1
ATOM 817 O O . GLU A 1 109 ? -14.232 11.906 8.954 1.00 90.38 109 GLU A O 1
ATOM 822 N N . HIS A 1 110 ? -14.883 11.700 6.823 1.00 90.50 110 HIS A N 1
ATOM 823 C CA . HIS A 1 110 ? -14.612 10.267 6.778 1.00 90.50 110 HIS A CA 1
ATOM 824 C C . HIS A 1 110 ? -13.116 9.936 6.997 1.00 90.50 110 HIS A C 1
ATOM 826 O O . HIS A 1 110 ? -12.816 9.172 7.921 1.00 90.50 110 HIS A O 1
ATOM 832 N N . PRO A 1 111 ? -12.163 10.523 6.245 1.00 90.00 111 PRO A N 1
ATOM 833 C CA . PRO A 1 111 ? -10.733 10.415 6.539 1.00 90.00 111 PRO A CA 1
ATOM 834 C C . PRO A 1 111 ? -10.356 10.860 7.956 1.00 90.00 111 PRO A C 1
ATOM 836 O O . PRO A 1 111 ? -9.580 10.172 8.620 1.00 90.00 111 PRO A O 1
ATOM 839 N N . ALA A 1 112 ? -10.934 11.958 8.456 1.00 92.31 112 ALA A N 1
ATOM 840 C CA . ALA A 1 112 ? -10.672 12.452 9.806 1.00 92.31 112 ALA A CA 1
ATOM 841 C C . ALA A 1 112 ? -11.034 11.406 10.875 1.00 92.31 112 ALA A C 1
ATOM 843 O O . ALA A 1 112 ? -10.252 11.166 11.798 1.00 92.31 112 ALA A O 1
ATOM 844 N N . ARG A 1 113 ? -12.165 10.703 10.716 1.00 94.06 113 ARG A N 1
ATOM 845 C CA . ARG A 1 113 ? -12.560 9.593 11.600 1.00 94.06 113 ARG A CA 1
ATOM 846 C C . ARG A 1 113 ? -11.570 8.431 11.574 1.00 94.06 113 ARG A C 1
ATOM 848 O O . ARG A 1 113 ? -11.255 7.879 12.627 1.00 94.06 113 ARG A O 1
ATOM 855 N N . LEU A 1 114 ? -11.076 8.055 10.395 1.00 93.44 114 LEU A N 1
ATOM 856 C CA . LEU A 1 114 ? -10.088 6.980 10.251 1.00 93.44 114 LEU A CA 1
ATOM 857 C C . LEU A 1 114 ? -8.741 7.361 10.884 1.00 93.44 114 LEU A C 1
ATOM 859 O O . LEU A 1 114 ? -8.139 6.550 11.591 1.00 93.44 114 LEU A O 1
ATOM 863 N N . ILE A 1 115 ? -8.297 8.606 10.692 1.00 93.69 115 ILE A N 1
ATOM 864 C CA . ILE A 1 115 ? -7.089 9.140 11.331 1.00 93.69 115 ILE A CA 1
ATOM 865 C C . ILE A 1 115 ? -7.254 9.156 12.854 1.00 93.69 115 ILE A C 1
ATOM 867 O O . ILE A 1 115 ? -6.381 8.659 13.566 1.00 93.69 115 ILE A O 1
ATOM 871 N N . ALA A 1 116 ? -8.376 9.670 13.365 1.00 94.81 116 ALA A N 1
ATOM 872 C CA . ALA A 1 116 ? -8.657 9.701 14.797 1.00 94.81 116 ALA A CA 1
ATOM 873 C C . ALA A 1 116 ? -8.639 8.290 15.408 1.00 94.81 116 ALA A C 1
ATOM 875 O O . ALA A 1 116 ? -7.985 8.086 16.428 1.00 94.81 116 ALA A O 1
ATOM 876 N N . ALA A 1 117 ? -9.249 7.306 14.738 1.00 94.50 117 ALA A N 1
ATOM 877 C CA . ALA A 1 117 ? -9.206 5.909 15.163 1.00 94.50 117 ALA A CA 1
ATOM 878 C C . ALA A 1 117 ? -7.771 5.354 15.211 1.00 94.50 117 ALA A C 1
ATOM 880 O O . ALA A 1 117 ? -7.415 4.647 16.151 1.00 94.50 117 ALA A O 1
ATOM 881 N N . CYS A 1 118 ? -6.913 5.702 14.245 1.00 94.75 118 CYS A N 1
ATOM 882 C CA . CYS A 1 118 ? -5.498 5.318 14.281 1.00 94.75 118 CYS A CA 1
ATOM 883 C C . CYS A 1 118 ? -4.771 5.907 15.498 1.00 94.75 118 CYS A C 1
ATOM 885 O O . CYS A 1 118 ? -3.955 5.221 16.118 1.00 94.75 118 CYS A O 1
ATOM 887 N N . LEU A 1 119 ? -5.061 7.166 15.844 1.00 94.19 119 LEU A N 1
ATOM 888 C CA . LEU A 1 119 ? -4.481 7.830 17.012 1.00 94.19 119 LEU A CA 1
ATOM 889 C C . LEU A 1 119 ? -4.962 7.194 18.326 1.00 94.19 119 LEU A C 1
ATOM 891 O O . LEU A 1 119 ? -4.136 6.986 19.215 1.00 94.19 119 LEU A O 1
ATOM 895 N N . ASP A 1 120 ? -6.245 6.835 18.413 1.00 93.88 120 ASP A N 1
ATOM 896 C CA . ASP A 1 120 ? -6.865 6.207 19.590 1.00 93.88 120 ASP A CA 1
ATOM 897 C C . ASP A 1 120 ? -6.403 4.765 19.812 1.00 93.88 120 ASP A C 1
ATOM 899 O O . ASP A 1 120 ? -6.192 4.343 20.946 1.00 93.88 120 ASP A O 1
ATOM 903 N N . LEU A 1 121 ? -6.196 4.006 18.734 1.00 93.19 121 LEU A N 1
ATOM 904 C CA . LEU A 1 121 ? -5.754 2.611 18.807 1.00 93.19 121 LEU A CA 1
ATOM 905 C C . LEU A 1 121 ? -4.239 2.469 18.993 1.00 93.19 121 LEU A C 1
ATOM 907 O O . LEU A 1 121 ? -3.768 1.402 19.386 1.00 93.19 121 LEU A O 1
ATOM 911 N N . HIS A 1 122 ? -3.447 3.508 18.712 1.00 93.94 122 HIS A N 1
ATOM 912 C CA . HIS A 1 122 ? -1.988 3.417 18.796 1.00 93.94 122 HIS A CA 1
ATOM 913 C C . HIS A 1 122 ? -1.455 3.016 20.187 1.00 93.94 122 HIS A C 1
ATOM 915 O O . HIS A 1 122 ? -0.585 2.146 20.219 1.00 93.94 122 HIS A O 1
ATOM 921 N N . PRO A 1 123 ? -1.955 3.557 21.319 1.00 94.06 123 PRO A N 1
ATOM 922 C CA . PRO A 1 123 ? -1.523 3.130 22.653 1.00 94.06 123 PRO A CA 1
ATOM 923 C C . PRO A 1 123 ? -1.785 1.646 22.942 1.00 94.06 123 PRO A C 1
ATOM 925 O O . PRO A 1 123 ? -1.026 1.026 23.678 1.00 94.06 123 PRO A O 1
ATOM 928 N N . LEU A 1 124 ? -2.831 1.071 22.342 1.00 93.81 124 LEU A N 1
ATOM 929 C CA . LEU A 1 124 ? -3.193 -0.339 22.502 1.00 93.81 124 LEU A CA 1
ATOM 930 C C . LEU A 1 124 ? -2.363 -1.267 21.606 1.00 93.81 124 LEU A C 1
ATOM 932 O O . LEU A 1 124 ? -2.198 -2.448 21.910 1.00 93.81 124 LEU A O 1
ATOM 936 N N . TYR A 1 125 ? -1.846 -0.744 20.493 1.00 91.75 125 TYR A N 1
ATOM 937 C CA . TYR A 1 125 ? -1.085 -1.500 19.500 1.00 91.75 125 TYR A CA 1
ATOM 938 C C . TYR A 1 125 ? 0.174 -0.730 19.055 1.00 91.75 125 TYR A C 1
ATOM 940 O O . TYR A 1 125 ? 0.297 -0.365 17.875 1.00 91.75 125 TYR A O 1
ATOM 948 N N . PRO A 1 126 ? 1.132 -0.476 19.968 1.00 90.75 126 PRO A N 1
ATOM 949 C CA . PRO A 1 126 ? 2.272 0.405 19.703 1.00 90.75 126 PRO A CA 1
ATOM 950 C C . PRO A 1 126 ? 3.140 -0.086 18.534 1.00 90.75 126 PRO A C 1
ATOM 952 O O . PRO A 1 126 ? 3.516 0.703 17.663 1.00 90.75 126 PRO A O 1
ATOM 955 N N . ASP A 1 127 ? 3.343 -1.401 18.420 1.00 91.38 127 ASP A N 1
ATOM 956 C CA . ASP A 1 127 ? 4.165 -2.021 17.368 1.00 91.38 127 ASP A CA 1
ATOM 957 C C . ASP A 1 127 ? 3.572 -1.892 15.958 1.00 91.38 127 ASP A C 1
ATOM 959 O O . ASP A 1 127 ? 4.262 -2.077 14.950 1.00 91.38 127 ASP A O 1
ATOM 963 N N . ARG A 1 128 ? 2.281 -1.557 15.854 1.00 90.06 128 ARG A N 1
ATOM 964 C CA . ARG A 1 128 ? 1.608 -1.352 14.565 1.00 90.06 128 ARG A CA 1
ATOM 965 C C . ARG A 1 128 ? 1.891 0.024 13.971 1.00 90.06 128 ARG A C 1
ATOM 967 O O . ARG A 1 128 ? 1.641 0.214 12.784 1.00 90.06 128 ARG A O 1
ATOM 974 N N . LYS A 1 129 ? 2.456 0.955 14.755 1.00 91.56 129 LYS A N 1
ATOM 975 C CA . LYS A 1 129 ? 2.814 2.316 14.315 1.00 91.56 129 LYS A CA 1
ATOM 976 C C . LYS A 1 129 ? 1.634 3.096 13.712 1.00 91.56 129 LYS A C 1
ATOM 978 O O . LYS A 1 129 ? 1.823 3.908 12.813 1.00 91.56 129 LYS A O 1
ATOM 983 N N . LEU A 1 130 ? 0.416 2.863 14.211 1.00 93.19 130 LEU A N 1
ATOM 984 C CA . LEU A 1 130 ? -0.806 3.488 13.683 1.00 93.19 130 LEU A CA 1
ATOM 985 C C . LEU A 1 130 ? -0.735 5.021 13.695 1.00 93.19 130 LEU A C 1
ATOM 987 O O . LEU A 1 130 ? -1.156 5.648 12.730 1.00 93.19 130 LEU A O 1
ATOM 991 N N . ARG A 1 131 ? -0.127 5.621 14.728 1.00 93.25 131 ARG A N 1
ATOM 992 C CA . ARG A 1 131 ? 0.112 7.071 14.792 1.00 93.25 131 ARG A CA 1
ATOM 993 C C . ARG A 1 131 ? 1.055 7.560 13.692 1.00 93.25 131 ARG A C 1
ATOM 995 O O . ARG A 1 131 ? 0.735 8.522 13.002 1.00 93.25 131 ARG A O 1
ATOM 1002 N N . ASP A 1 132 ? 2.195 6.894 13.498 1.00 92.06 132 ASP A N 1
ATOM 1003 C CA . ASP A 1 132 ? 3.188 7.297 12.489 1.00 92.06 132 ASP A CA 1
ATOM 1004 C C . ASP A 1 132 ? 2.600 7.309 11.073 1.00 92.06 132 ASP A C 1
ATOM 1006 O O . ASP A 1 132 ? 2.975 8.138 10.245 1.00 92.06 132 ASP A O 1
ATOM 1010 N N . TRP A 1 133 ? 1.667 6.393 10.811 1.00 92.25 133 TRP A N 1
ATOM 1011 C CA . TRP A 1 133 ? 1.027 6.191 9.513 1.00 92.25 133 TRP A CA 1
ATOM 1012 C C . TRP A 1 133 ? -0.418 6.688 9.477 1.00 92.25 133 TRP A C 1
ATOM 1014 O O . TRP A 1 133 ? -1.145 6.355 8.549 1.00 92.25 133 TRP A O 1
ATOM 1024 N N . ALA A 1 134 ? -0.849 7.505 10.445 1.00 92.62 134 ALA A N 1
ATOM 1025 C CA . ALA A 1 134 ? -2.243 7.941 10.533 1.00 92.62 134 ALA A CA 1
ATOM 1026 C C . ALA A 1 134 ? -2.661 8.758 9.299 1.00 92.62 134 ALA A C 1
ATOM 1028 O O . ALA A 1 134 ? -3.735 8.539 8.757 1.00 92.62 134 ALA A O 1
ATOM 1029 N N . HIS A 1 135 ? -1.760 9.604 8.787 1.00 88.44 135 HIS A N 1
ATOM 1030 C CA . HIS A 1 135 ? -1.916 10.332 7.520 1.00 88.44 135 HIS A CA 1
ATOM 1031 C C . HIS A 1 135 ? -2.136 9.425 6.292 1.00 88.44 135 HIS A C 1
ATOM 1033 O O . HIS A 1 135 ? -2.768 9.840 5.331 1.00 88.44 135 HIS A O 1
ATOM 1039 N N . MET A 1 136 ? -1.686 8.169 6.366 1.00 88.56 136 MET A N 1
ATOM 1040 C CA . MET A 1 136 ? -1.929 7.103 5.386 1.00 88.56 136 MET A CA 1
ATOM 1041 C C . MET A 1 136 ? -3.015 6.124 5.869 1.00 88.56 136 MET A C 1
ATOM 1043 O O . MET A 1 136 ? -2.984 4.938 5.544 1.00 88.56 136 MET A O 1
ATOM 1047 N N . LEU A 1 137 ? -3.945 6.585 6.711 1.00 90.19 137 LEU A N 1
ATOM 1048 C CA . LEU A 1 137 ? -5.046 5.796 7.279 1.00 90.19 137 LEU A CA 1
ATOM 1049 C C . LEU A 1 137 ? -4.585 4.532 8.033 1.00 90.19 137 LEU A C 1
ATOM 1051 O O . LEU A 1 137 ? -5.246 3.495 8.012 1.00 90.19 137 LEU A O 1
ATOM 1055 N N . GLY A 1 138 ? -3.414 4.601 8.673 1.00 88.94 138 GLY A N 1
ATOM 1056 C CA . GLY A 1 138 ? -2.809 3.491 9.414 1.00 88.94 138 GLY A CA 1
ATOM 1057 C C . GLY A 1 138 ? -2.111 2.453 8.529 1.00 88.94 138 GLY A C 1
ATOM 1058 O O . GLY A 1 138 ? -1.545 1.484 9.044 1.00 88.94 138 GLY A O 1
ATOM 1059 N N . PHE A 1 139 ? -2.098 2.644 7.207 1.00 86.75 139 PHE A N 1
ATOM 1060 C CA . PHE A 1 139 ? -1.447 1.736 6.274 1.00 86.75 139 PHE A CA 1
ATOM 1061 C C . PHE A 1 139 ? 0.049 2.047 6.141 1.00 86.75 139 PHE A C 1
ATOM 1063 O O . PHE A 1 139 ? 0.463 3.045 5.559 1.00 86.75 139 PHE A O 1
ATOM 1070 N N . ARG A 1 140 ? 0.879 1.138 6.661 1.00 83.19 140 ARG A N 1
ATOM 1071 C CA . ARG A 1 140 ? 2.352 1.178 6.551 1.00 83.19 140 ARG A CA 1
ATOM 1072 C C . ARG A 1 140 ? 2.895 0.455 5.309 1.00 83.19 140 ARG A C 1
ATOM 1074 O O . ARG A 1 140 ? 4.101 0.439 5.069 1.00 83.19 140 ARG A O 1
ATOM 1081 N N . GLY A 1 141 ? 2.029 -0.264 4.600 1.00 74.88 141 GLY A N 1
ATOM 1082 C CA . GLY A 1 141 ? 2.419 -1.212 3.563 1.00 74.88 141 GLY A CA 1
ATOM 1083 C C . GLY A 1 141 ? 2.680 -0.573 2.203 1.00 74.88 141 GLY A C 1
ATOM 1084 O O . GLY A 1 141 ? 2.523 0.624 1.994 1.00 74.88 141 GLY A O 1
ATOM 1085 N N . HIS A 1 142 ? 3.046 -1.422 1.248 1.00 71.12 142 HIS A N 1
ATOM 1086 C CA . HIS A 1 142 ? 3.023 -1.065 -0.166 1.00 71.12 142 HIS A CA 1
ATOM 1087 C C . HIS A 1 142 ? 1.630 -1.379 -0.710 1.00 71.12 142 HIS A C 1
ATOM 1089 O O . HIS A 1 142 ? 1.063 -2.412 -0.362 1.00 71.12 142 HIS A O 1
ATOM 1095 N N . PHE A 1 143 ? 1.108 -0.543 -1.608 1.00 66.88 143 PHE A N 1
ATOM 1096 C CA . PHE A 1 143 ? -0.177 -0.785 -2.281 1.00 66.88 143 PHE A CA 1
ATOM 1097 C C . PHE A 1 143 ? -0.192 -2.083 -3.120 1.00 66.88 143 PHE A C 1
ATOM 1099 O O . PHE A 1 143 ? -1.248 -2.539 -3.545 1.00 66.88 143 PHE A O 1
ATOM 1106 N N . SER A 1 144 ? 0.979 -2.690 -3.351 1.00 69.88 144 SER A N 1
ATOM 1107 C CA . SER A 1 144 ? 1.148 -3.998 -3.983 1.00 69.88 144 SER A CA 1
ATOM 1108 C C . SER A 1 144 ? 1.619 -5.049 -2.976 1.00 69.88 144 SER A C 1
ATOM 1110 O O . SER A 1 144 ? 2.644 -4.861 -2.309 1.00 69.88 144 SER A O 1
ATOM 1112 N N . THR A 1 145 ? 0.958 -6.202 -2.943 1.00 68.69 145 THR A N 1
ATOM 1113 C CA . THR A 1 145 ? 1.507 -7.415 -2.330 1.00 68.69 145 THR A CA 1
ATOM 1114 C C . THR A 1 145 ? 2.482 -8.089 -3.296 1.00 68.69 145 THR A C 1
ATOM 1116 O O . THR A 1 145 ? 2.318 -8.030 -4.513 1.00 68.69 145 THR A O 1
ATOM 1119 N N . LYS A 1 146 ? 3.533 -8.707 -2.755 1.00 69.44 146 LYS A N 1
ATOM 1120 C CA . LYS A 1 146 ? 4.542 -9.434 -3.534 1.00 69.44 146 LYS A CA 1
ATOM 1121 C C . LYS A 1 146 ? 4.567 -10.885 -3.099 1.00 69.44 146 LYS A C 1
ATOM 1123 O O . LYS A 1 146 ? 4.564 -11.166 -1.900 1.00 69.44 146 LYS A O 1
ATOM 1128 N N . SER A 1 147 ? 4.632 -11.796 -4.060 1.00 72.19 147 SER A N 1
ATOM 1129 C CA . SER A 1 147 ? 4.930 -13.192 -3.766 1.00 72.19 147 SER A CA 1
ATOM 1130 C C . SER A 1 147 ? 6.426 -13.337 -3.524 1.00 72.19 147 SER A C 1
ATOM 1132 O O . SER A 1 147 ? 7.230 -12.877 -4.327 1.00 72.19 147 SER A O 1
ATOM 1134 N N . ARG A 1 148 ? 6.817 -14.030 -2.450 1.00 71.56 148 ARG A N 1
ATOM 1135 C CA . ARG A 1 148 ? 8.235 -14.331 -2.189 1.00 71.56 148 ARG A CA 1
ATOM 1136 C C . ARG A 1 148 ? 8.876 -15.174 -3.294 1.00 71.56 148 ARG A C 1
ATOM 1138 O O . ARG A 1 148 ? 10.080 -15.089 -3.474 1.00 71.56 148 ARG A O 1
ATOM 1145 N N . ARG A 1 149 ? 8.086 -16.004 -3.985 1.00 72.75 149 ARG A N 1
ATOM 1146 C CA . ARG A 1 149 ? 8.575 -16.950 -5.000 1.00 72.75 149 ARG A CA 1
ATOM 1147 C C . ARG A 1 149 ? 8.527 -16.390 -6.420 1.00 72.75 149 ARG A C 1
ATOM 1149 O O . ARG A 1 149 ? 9.326 -16.804 -7.244 1.00 72.75 149 ARG A O 1
ATOM 1156 N N . TYR A 1 150 ? 7.593 -15.481 -6.692 1.00 69.62 150 TYR A N 1
ATOM 1157 C CA . TYR A 1 150 ? 7.279 -15.045 -8.058 1.00 69.62 150 TYR A CA 1
ATOM 1158 C C . TYR A 1 150 ? 7.479 -13.542 -8.294 1.00 69.62 150 TYR A C 1
ATOM 1160 O O . TYR A 1 150 ? 7.237 -13.065 -9.394 1.00 69.62 150 TYR A O 1
ATOM 1168 N N . SER A 1 151 ? 7.876 -12.761 -7.284 1.00 76.06 151 SER A N 1
ATOM 1169 C CA . SER A 1 151 ? 8.095 -11.318 -7.444 1.00 76.06 151 SER A CA 1
ATOM 1170 C C . SER A 1 151 ? 9.568 -10.946 -7.280 1.00 76.06 151 SER A C 1
ATOM 1172 O O . SER A 1 151 ? 10.190 -11.311 -6.288 1.00 76.06 151 SER A O 1
ATOM 1174 N N . THR A 1 152 ? 10.080 -10.137 -8.210 1.00 83.56 152 THR A N 1
ATOM 1175 C CA . THR A 1 152 ? 11.362 -9.418 -8.091 1.00 83.56 152 THR A CA 1
ATOM 1176 C C . THR A 1 152 ? 11.262 -8.269 -7.077 1.00 83.56 152 THR A C 1
ATOM 1178 O O . THR A 1 152 ? 10.169 -7.799 -6.708 1.00 83.56 152 THR A O 1
ATOM 1181 N N . THR A 1 153 ? 12.399 -7.792 -6.571 1.00 83.12 153 THR A N 1
ATOM 1182 C CA . THR A 1 153 ? 12.413 -6.638 -5.671 1.00 83.12 153 THR A CA 1
ATOM 1183 C C . THR A 1 153 ? 12.271 -5.321 -6.447 1.00 83.12 153 THR A C 1
ATOM 1185 O O . THR A 1 153 ? 12.651 -5.186 -7.604 1.00 83.12 153 THR A O 1
ATOM 1188 N N . LEU A 1 154 ? 11.716 -4.281 -5.802 1.00 82.12 154 LEU A N 1
ATOM 1189 C CA . LEU A 1 154 ? 11.727 -2.942 -6.420 1.00 82.12 154 LEU A CA 1
ATOM 1190 C C . LEU A 1 154 ? 13.160 -2.397 -6.524 1.00 82.12 154 LEU A C 1
ATOM 1192 O O . LEU A 1 154 ? 13.398 -1.499 -7.319 1.00 82.12 154 LEU A O 1
ATOM 1196 N N . GLY A 1 155 ? 14.084 -2.909 -5.701 1.00 85.94 155 GLY A N 1
ATOM 1197 C CA . GLY A 1 155 ? 15.510 -2.613 -5.802 1.00 85.94 155 GLY A CA 1
ATOM 1198 C C . GLY A 1 155 ? 16.074 -3.119 -7.123 1.00 85.94 155 GLY A C 1
ATOM 1199 O O . GLY A 1 155 ? 16.547 -2.305 -7.903 1.00 85.94 155 GLY A O 1
ATOM 1200 N N . GLU A 1 156 ? 15.904 -4.412 -7.412 1.00 88.94 156 GLU A N 1
ATOM 1201 C CA . GLU A 1 156 ? 16.286 -5.027 -8.694 1.00 88.94 156 GLU A CA 1
ATOM 1202 C C . GLU A 1 156 ? 15.692 -4.277 -9.892 1.00 88.94 156 GLU A C 1
ATOM 1204 O O . GLU A 1 156 ? 16.422 -3.887 -10.795 1.00 88.94 156 GLU A O 1
ATOM 1209 N N . LEU A 1 157 ? 14.388 -3.975 -9.873 1.00 88.44 157 LEU A N 1
ATOM 1210 C CA . LEU A 1 157 ? 13.750 -3.228 -10.965 1.00 88.44 157 LEU A CA 1
ATOM 1211 C C . LEU A 1 157 ? 14.298 -1.803 -11.131 1.00 88.44 157 LEU A C 1
ATOM 1213 O O . LEU A 1 157 ? 14.361 -1.295 -12.250 1.00 88.44 157 LEU A O 1
ATOM 1217 N N . ARG A 1 158 ? 14.649 -1.117 -10.035 1.00 90.12 158 ARG A N 1
ATOM 1218 C CA . ARG A 1 158 ? 15.287 0.207 -10.115 1.00 90.12 158 ARG A CA 1
ATOM 1219 C C . ARG A 1 158 ? 16.705 0.096 -10.660 1.00 90.12 158 ARG A C 1
ATOM 1221 O O . ARG A 1 158 ? 17.066 0.934 -11.478 1.00 90.12 158 ARG A O 1
ATOM 1228 N N . GLN A 1 159 ? 17.453 -0.922 -10.242 1.00 92.44 159 GLN A N 1
ATOM 1229 C CA . GLN A 1 159 ? 18.812 -1.165 -10.708 1.00 92.44 159 GLN A CA 1
ATOM 1230 C C . GLN A 1 159 ? 18.824 -1.463 -12.208 1.00 92.44 159 GLN A C 1
ATOM 1232 O O . GLN A 1 159 ? 19.445 -0.721 -12.950 1.00 92.44 159 GLN A O 1
ATOM 1237 N N . ALA A 1 160 ? 17.999 -2.403 -12.677 1.00 94.25 160 ALA A N 1
ATOM 1238 C CA . ALA A 1 160 ? 17.887 -2.724 -14.101 1.00 94.25 160 ALA A CA 1
ATOM 1239 C C . ALA A 1 160 ? 17.548 -1.493 -14.967 1.00 94.25 160 ALA A C 1
ATOM 1241 O O . ALA A 1 160 ? 18.082 -1.317 -16.060 1.00 94.25 160 ALA A O 1
ATOM 1242 N N . ARG A 1 161 ? 16.681 -0.592 -14.477 1.00 93.88 161 ARG A N 1
ATOM 1243 C CA . ARG A 1 161 ? 16.386 0.681 -15.163 1.00 93.88 161 ARG A CA 1
ATOM 1244 C C . ARG A 1 161 ? 17.564 1.650 -15.136 1.00 93.88 161 ARG A C 1
ATOM 1246 O O . ARG A 1 161 ? 17.765 2.358 -16.120 1.00 93.88 161 ARG A O 1
ATOM 1253 N N . ALA A 1 162 ? 18.285 1.728 -14.019 1.00 93.88 162 ALA A N 1
ATOM 1254 C CA . ALA A 1 162 ? 19.474 2.561 -13.893 1.00 93.88 162 ALA A CA 1
ATOM 1255 C C . ALA A 1 162 ? 20.571 2.080 -14.850 1.00 93.88 162 ALA A C 1
ATOM 1257 O O . ALA A 1 162 ? 21.101 2.899 -15.593 1.00 93.88 162 ALA A O 1
ATOM 1258 N N . ASP A 1 163 ? 20.815 0.771 -14.914 1.00 92.94 163 ASP A N 1
ATOM 1259 C CA . ASP A 1 163 ? 21.792 0.144 -15.808 1.00 92.94 163 ASP A CA 1
ATOM 1260 C C . ASP A 1 163 ? 21.422 0.388 -17.276 1.00 92.94 163 ASP A C 1
ATOM 1262 O O . ASP A 1 163 ? 22.240 0.876 -18.052 1.00 92.94 163 ASP A O 1
ATOM 1266 N N . TYR A 1 164 ? 20.152 0.174 -17.644 1.00 91.38 164 TYR A N 1
ATOM 1267 C CA . TYR A 1 164 ? 19.657 0.474 -18.991 1.00 91.38 164 TYR A CA 1
ATOM 1268 C C . TYR A 1 164 ? 19.850 1.951 -19.371 1.00 91.38 164 TYR A C 1
ATOM 1270 O O . TYR A 1 164 ? 20.299 2.268 -20.473 1.00 91.38 164 TYR A O 1
ATOM 1278 N N . ARG A 1 165 ? 19.524 2.883 -18.463 1.00 92.56 165 ARG A N 1
ATOM 1279 C CA . ARG A 1 165 ? 19.712 4.323 -18.703 1.00 92.56 165 ARG A CA 1
ATOM 1280 C C . ARG A 1 165 ? 21.185 4.705 -18.779 1.00 92.56 165 ARG A C 1
ATOM 1282 O O . ARG A 1 165 ? 21.533 5.524 -19.625 1.00 92.56 165 ARG A O 1
ATOM 1289 N N . ALA A 1 166 ? 22.029 4.110 -17.943 1.00 89.75 166 ALA A N 1
ATOM 1290 C CA . ALA A 1 166 ? 23.469 4.312 -17.981 1.00 89.75 166 ALA A CA 1
ATOM 1291 C C . ALA A 1 166 ? 24.045 3.843 -19.324 1.00 89.75 166 ALA A C 1
ATOM 1293 O O . ALA A 1 166 ? 24.739 4.616 -19.980 1.00 89.75 166 ALA A O 1
ATOM 1294 N N . ALA A 1 167 ? 23.684 2.642 -19.785 1.00 89.31 167 ALA A N 1
ATOM 1295 C CA . ALA A 1 167 ? 24.085 2.121 -21.091 1.00 89.31 167 ALA A CA 1
ATOM 1296 C C . ALA A 1 167 ? 23.614 3.030 -22.241 1.00 89.31 167 ALA A C 1
ATOM 1298 O O . ALA A 1 167 ? 24.409 3.410 -23.100 1.00 89.31 167 ALA A O 1
ATOM 1299 N N . GLN A 1 168 ? 22.348 3.466 -22.217 1.00 92.25 168 GLN A N 1
ATOM 1300 C CA . GLN A 1 168 ? 21.802 4.384 -23.221 1.00 92.25 168 GLN A CA 1
ATOM 1301 C C . GLN A 1 168 ? 22.565 5.719 -23.261 1.00 92.25 168 GLN A C 1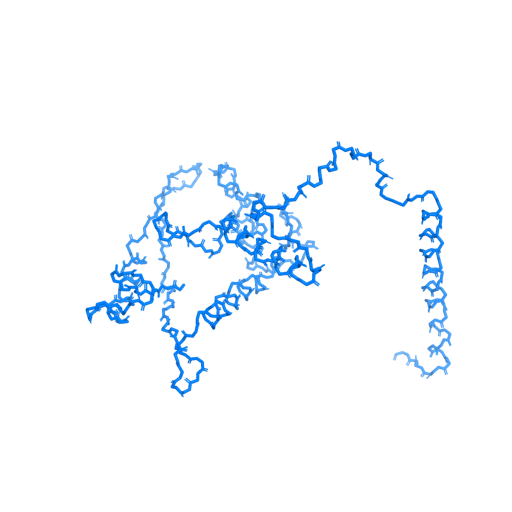
ATOM 1303 O O . GLN A 1 168 ? 22.886 6.222 -24.338 1.00 92.25 168 GLN A O 1
ATOM 1308 N N . GLN A 1 169 ? 22.861 6.300 -22.095 1.00 91.19 169 GLN A N 1
ATOM 1309 C CA . GLN A 1 169 ? 23.603 7.555 -21.996 1.00 91.19 169 GLN A CA 1
ATOM 1310 C C . GLN A 1 169 ? 25.045 7.396 -22.487 1.00 91.19 169 GLN A C 1
ATOM 1312 O O . GLN A 1 169 ? 25.541 8.267 -23.196 1.00 91.19 169 GLN A O 1
ATOM 1317 N N . ARG A 1 170 ? 25.711 6.285 -22.150 1.00 87.56 170 ARG A N 1
ATOM 1318 C CA . ARG A 1 170 ? 27.064 5.990 -22.640 1.00 87.56 170 ARG A CA 1
ATOM 1319 C C . ARG A 1 170 ? 27.103 5.882 -24.156 1.00 87.56 170 ARG A C 1
ATOM 1321 O O . ARG A 1 170 ? 27.934 6.544 -24.769 1.00 87.56 170 ARG A O 1
ATOM 1328 N N . ALA A 1 171 ? 26.173 5.133 -24.746 1.00 88.56 171 ALA A N 1
ATOM 1329 C CA . ALA A 1 171 ? 26.063 5.000 -26.195 1.00 88.56 171 ALA A CA 1
ATOM 1330 C C . ALA A 1 171 ? 25.843 6.362 -26.874 1.00 88.56 171 ALA A C 1
ATOM 1332 O O . ALA A 1 171 ? 26.519 6.684 -27.847 1.00 88.56 171 ALA A O 1
ATOM 1333 N N . ALA A 1 172 ? 24.961 7.203 -26.322 1.00 91.75 172 ALA A N 1
ATOM 1334 C CA . ALA A 1 172 ? 24.719 8.552 -26.840 1.00 91.75 172 ALA A CA 1
ATOM 1335 C C . ALA A 1 172 ? 25.952 9.473 -26.748 1.00 91.75 172 ALA A C 1
ATOM 1337 O O . ALA A 1 172 ? 26.115 10.366 -27.575 1.00 91.75 172 ALA A O 1
ATOM 1338 N N . LEU A 1 173 ? 26.816 9.258 -25.752 1.00 90.75 173 LEU A N 1
ATOM 1339 C CA . LEU A 1 173 ? 28.067 9.995 -25.558 1.00 90.75 173 LEU A CA 1
ATOM 1340 C C . LEU A 1 173 ? 29.273 9.358 -26.273 1.00 90.75 173 LEU A C 1
ATOM 1342 O O . LEU A 1 173 ? 30.372 9.899 -26.178 1.00 90.75 173 LEU A O 1
ATOM 1346 N N . GLY A 1 174 ? 29.095 8.224 -26.962 1.00 88.94 174 GLY A N 1
ATOM 1347 C CA . GLY A 1 174 ? 30.186 7.486 -27.606 1.00 88.94 174 GLY A CA 1
ATOM 1348 C C . GLY A 1 174 ? 31.221 6.927 -26.623 1.00 88.94 174 GLY A C 1
ATOM 1349 O O . GLY A 1 174 ? 32.385 6.768 -26.982 1.00 88.94 174 GLY A O 1
ATOM 1350 N N . LEU A 1 175 ? 30.827 6.682 -25.369 1.00 82.94 175 LEU A N 1
ATOM 1351 C CA . LEU A 1 175 ? 31.719 6.132 -24.349 1.00 82.94 175 LEU A CA 1
ATOM 1352 C C . LEU A 1 175 ? 31.893 4.614 -24.547 1.00 82.94 175 LEU A C 1
ATOM 1354 O O . LEU A 1 175 ? 30.909 3.947 -24.871 1.00 82.94 175 LEU A O 1
ATOM 1358 N N . PRO A 1 176 ? 33.098 4.059 -24.303 1.00 78.44 176 PRO A N 1
ATOM 1359 C CA . PRO A 1 176 ? 33.365 2.625 -24.448 1.00 78.44 176 PRO A CA 1
ATOM 1360 C C . PRO A 1 176 ? 32.542 1.780 -23.464 1.00 78.44 176 PRO A C 1
ATOM 1362 O O . PRO A 1 176 ? 32.088 2.287 -22.431 1.00 78.44 176 PRO A O 1
ATOM 1365 N N . ASP A 1 177 ? 32.340 0.500 -23.766 1.00 77.12 177 ASP A N 1
ATOM 1366 C CA . ASP A 1 177 ? 31.682 -0.436 -22.850 1.00 77.12 177 ASP A CA 1
ATOM 1367 C C . ASP A 1 177 ? 32.624 -0.733 -21.665 1.00 77.12 177 ASP A C 1
ATOM 1369 O O . ASP A 1 177 ? 33.788 -1.055 -21.893 1.00 77.12 177 ASP A O 1
ATOM 1373 N N . PRO A 1 178 ? 32.204 -0.551 -20.399 1.00 72.50 178 PRO A N 1
ATOM 1374 C CA . PRO A 1 178 ? 33.035 -0.906 -19.248 1.00 72.50 178 PRO A CA 1
ATOM 1375 C C . PRO A 1 178 ? 33.361 -2.404 -19.147 1.00 72.50 178 PRO A C 1
ATOM 1377 O O . PRO A 1 178 ? 34.344 -2.728 -18.485 1.00 72.50 178 PRO A O 1
ATOM 1380 N N . ASP A 1 179 ? 32.567 -3.283 -19.768 1.00 74.38 179 ASP A N 1
ATOM 1381 C CA . ASP A 1 179 ? 32.815 -4.732 -19.793 1.00 74.38 179 ASP A CA 1
ATOM 1382 C C . ASP A 1 179 ? 33.730 -5.158 -20.960 1.00 74.38 179 ASP A C 1
ATOM 1384 O O . ASP A 1 179 ? 34.040 -6.341 -21.113 1.00 74.38 179 ASP A O 1
ATOM 1388 N N . ASP A 1 180 ? 34.184 -4.206 -21.781 1.00 77.19 180 ASP A N 1
ATOM 1389 C CA . ASP A 1 180 ? 35.195 -4.440 -22.810 1.00 77.19 180 ASP A CA 1
ATOM 1390 C C . ASP A 1 180 ? 36.569 -4.655 -22.152 1.00 77.19 180 ASP A C 1
ATOM 1392 O O . ASP A 1 180 ? 37.052 -3.809 -21.394 1.00 77.19 180 ASP A O 1
ATOM 1396 N N . GLU A 1 181 ? 37.217 -5.786 -22.445 1.00 68.75 181 GLU A N 1
ATOM 1397 C CA . GLU A 1 181 ? 38.533 -6.138 -21.894 1.00 68.75 181 GLU A CA 1
ATOM 1398 C C . GLU A 1 181 ? 39.619 -5.111 -22.268 1.00 68.75 181 GLU A C 1
ATOM 1400 O O . GLU A 1 181 ? 40.629 -4.989 -21.568 1.00 68.75 181 GLU A O 1
ATOM 1405 N N . GLU A 1 182 ? 39.406 -4.335 -23.336 1.00 69.75 182 GLU A N 1
ATOM 1406 C CA . GLU A 1 182 ? 40.313 -3.278 -23.788 1.00 69.75 182 GLU A CA 1
ATOM 1407 C C . GLU A 1 182 ? 40.016 -1.901 -23.150 1.00 69.75 182 GLU A C 1
ATOM 1409 O O . GLU A 1 182 ? 40.799 -0.954 -23.302 1.00 69.75 182 GLU A O 1
ATOM 1414 N N . ALA A 1 183 ? 38.919 -1.756 -22.392 1.00 63.03 183 ALA A N 1
ATOM 1415 C CA . ALA A 1 183 ? 38.526 -0.483 -21.794 1.00 63.03 183 ALA A CA 1
ATOM 1416 C C . ALA A 1 183 ? 39.411 -0.097 -20.596 1.00 63.03 183 ALA A C 1
ATOM 1418 O O . ALA A 1 183 ? 39.426 -0.720 -19.533 1.00 63.03 183 ALA A O 1
ATOM 1419 N N . THR A 1 184 ? 40.125 1.023 -20.722 1.00 67.12 184 THR A N 1
ATOM 1420 C CA . THR A 1 184 ? 40.938 1.566 -19.627 1.00 67.12 184 THR A CA 1
ATOM 1421 C C . THR A 1 184 ? 40.064 2.382 -18.670 1.00 67.12 184 THR A C 1
ATOM 1423 O O . THR A 1 184 ? 39.521 3.428 -19.028 1.00 67.12 184 THR A O 1
ATOM 1426 N N . THR A 1 185 ? 39.934 1.930 -17.421 1.00 68.25 185 THR A N 1
ATOM 1427 C CA . THR A 1 185 ? 39.180 2.658 -16.386 1.00 68.25 185 THR A CA 1
ATOM 1428 C C . THR A 1 185 ? 40.016 3.812 -15.820 1.00 68.25 185 THR A C 1
ATOM 1430 O O . THR A 1 185 ? 41.006 3.590 -15.123 1.00 68.25 185 THR A O 1
ATOM 1433 N N . LEU A 1 186 ? 39.613 5.064 -16.079 1.00 70.44 186 LEU A N 1
ATOM 1434 C CA . LEU A 1 186 ? 40.185 6.239 -15.411 1.00 70.44 186 LEU A CA 1
ATOM 1435 C C . LEU A 1 186 ? 39.574 6.397 -14.011 1.00 70.44 186 LEU A C 1
ATOM 1437 O O . LEU A 1 186 ? 38.471 6.922 -13.851 1.00 70.44 186 LEU A O 1
ATOM 1441 N N . THR A 1 187 ? 40.310 5.982 -12.983 1.00 70.31 187 THR A N 1
ATOM 1442 C CA . THR A 1 187 ? 39.897 6.162 -11.586 1.00 70.31 187 THR A CA 1
ATOM 1443 C C . THR A 1 187 ? 40.216 7.579 -11.111 1.00 70.31 187 THR A C 1
ATOM 1445 O O . THR A 1 187 ? 41.351 7.894 -10.753 1.00 70.31 187 THR A O 1
ATOM 1448 N N . LEU A 1 188 ? 39.205 8.446 -11.054 1.00 74.75 188 LEU A N 1
ATOM 1449 C CA . LEU A 1 188 ? 39.307 9.731 -10.360 1.00 74.75 188 LEU A CA 1
ATOM 1450 C C . LEU A 1 188 ? 39.227 9.488 -8.843 1.00 74.75 188 LEU A C 1
ATOM 1452 O O . LEU A 1 188 ? 38.150 9.476 -8.249 1.00 74.75 188 LEU A O 1
ATOM 1456 N N . ALA A 1 189 ? 40.382 9.244 -8.221 1.00 74.75 189 ALA A N 1
ATOM 1457 C CA . ALA A 1 189 ? 40.503 8.914 -6.796 1.00 74.75 189 ALA A CA 1
ATOM 1458 C C . ALA A 1 189 ? 40.518 10.140 -5.864 1.00 74.75 189 ALA A C 1
ATOM 1460 O O . ALA A 1 189 ? 40.522 9.987 -4.643 1.00 74.75 189 ALA A O 1
ATOM 1461 N N . HIS A 1 190 ? 40.552 11.355 -6.416 1.00 72.62 190 HIS A N 1
ATOM 1462 C CA . HIS A 1 190 ? 40.634 12.579 -5.628 1.00 72.62 190 HIS A CA 1
ATOM 1463 C C . HIS A 1 190 ? 39.407 13.452 -5.855 1.00 72.62 190 HIS A C 1
ATOM 1465 O O . HIS A 1 190 ? 39.309 14.198 -6.827 1.00 72.62 190 HIS A O 1
ATOM 1471 N N . TRP A 1 191 ? 38.472 13.346 -4.920 1.00 75.94 191 TRP A N 1
ATOM 1472 C CA . TRP A 1 191 ? 37.341 14.249 -4.813 1.00 75.94 191 TRP A CA 1
ATOM 1473 C C . TRP A 1 191 ? 37.660 15.243 -3.707 1.00 75.94 191 TRP A C 1
ATOM 1475 O O . TRP A 1 191 ? 37.674 14.891 -2.529 1.00 75.94 191 TRP A O 1
ATOM 1485 N N . ALA A 1 192 ? 37.945 16.486 -4.084 1.00 82.69 192 ALA A N 1
ATOM 1486 C CA . ALA A 1 192 ? 37.948 17.584 -3.133 1.00 82.69 192 ALA A CA 1
ATOM 1487 C C . ALA A 1 192 ? 36.519 18.115 -3.021 1.00 82.69 192 ALA A C 1
ATOM 1489 O O . ALA A 1 192 ? 35.839 18.313 -4.030 1.00 82.69 192 ALA A O 1
ATOM 1490 N N . TYR A 1 193 ? 36.056 18.341 -1.795 1.00 77.12 193 TYR A N 1
ATOM 1491 C CA . TYR A 1 193 ? 34.778 18.998 -1.568 1.00 77.12 193 TYR A CA 1
ATOM 1492 C C . TYR A 1 193 ? 34.808 20.402 -2.189 1.00 77.12 193 TYR A C 1
ATOM 1494 O O . TYR A 1 193 ? 35.463 21.301 -1.667 1.00 77.12 193 TYR A O 1
ATOM 1502 N N . ALA A 1 194 ? 34.113 20.581 -3.314 1.00 78.44 194 ALA A N 1
ATOM 1503 C CA . ALA A 1 194 ? 34.070 21.848 -4.047 1.00 78.44 194 ALA A CA 1
ATOM 1504 C C . ALA A 1 194 ? 33.150 22.898 -3.390 1.00 78.44 194 ALA A C 1
ATOM 1506 O O . ALA A 1 194 ? 33.133 24.052 -3.810 1.00 78.44 194 ALA A O 1
ATOM 1507 N N . GLY A 1 195 ? 32.406 22.505 -2.349 1.00 73.56 195 GLY A N 1
ATOM 1508 C CA . GLY A 1 195 ? 31.414 23.334 -1.672 1.00 73.56 195 GLY A CA 1
ATOM 1509 C C . GLY A 1 195 ? 29.982 22.843 -1.887 1.00 73.56 195 GLY A C 1
ATOM 1510 O O . GLY A 1 195 ? 29.686 22.068 -2.792 1.00 73.56 195 GLY A O 1
ATOM 1511 N N . HIS A 1 196 ? 29.088 23.312 -1.024 1.00 78.12 196 HIS A N 1
ATOM 1512 C CA . HIS A 1 196 ? 27.637 23.177 -1.150 1.00 78.12 196 HIS A CA 1
ATOM 1513 C C . HIS A 1 196 ? 27.003 24.562 -1.040 1.00 78.12 196 HIS A C 1
ATOM 1515 O O . HIS A 1 196 ? 27.516 25.429 -0.326 1.00 78.12 196 HIS A O 1
ATOM 1521 N N . GLY A 1 197 ? 25.866 24.747 -1.702 1.00 81.06 197 GLY A N 1
ATOM 1522 C CA . GLY A 1 197 ? 25.197 26.038 -1.748 1.00 81.06 197 GLY A CA 1
ATOM 1523 C C . GLY A 1 197 ? 25.905 27.028 -2.665 1.00 81.06 197 GLY A C 1
ATOM 1524 O O . GLY A 1 197 ? 26.774 26.676 -3.457 1.00 81.06 197 GLY A O 1
ATOM 1525 N N . HIS A 1 198 ? 25.475 28.275 -2.569 1.00 82.75 198 HIS A N 1
ATOM 1526 C CA . HIS A 1 198 ? 25.994 29.350 -3.391 1.00 82.75 198 HIS A CA 1
ATOM 1527 C C . HIS A 1 198 ? 27.382 29.783 -2.910 1.00 82.75 198 HIS A C 1
ATOM 1529 O O . HIS A 1 198 ? 27.600 29.974 -1.710 1.00 82.75 198 HIS A O 1
ATOM 1535 N N . THR A 1 199 ? 28.302 30.037 -3.840 1.00 86.62 199 THR A N 1
ATOM 1536 C CA . THR A 1 199 ? 29.509 30.822 -3.534 1.00 86.62 199 THR A CA 1
ATOM 1537 C C . THR A 1 199 ? 29.118 32.190 -2.946 1.00 86.62 199 THR A C 1
ATOM 1539 O O . THR A 1 199 ? 27.970 32.622 -3.096 1.00 86.62 199 THR A O 1
ATOM 1542 N N . PRO A 1 200 ? 30.025 32.939 -2.292 1.00 84.38 200 PRO A N 1
ATOM 1543 C 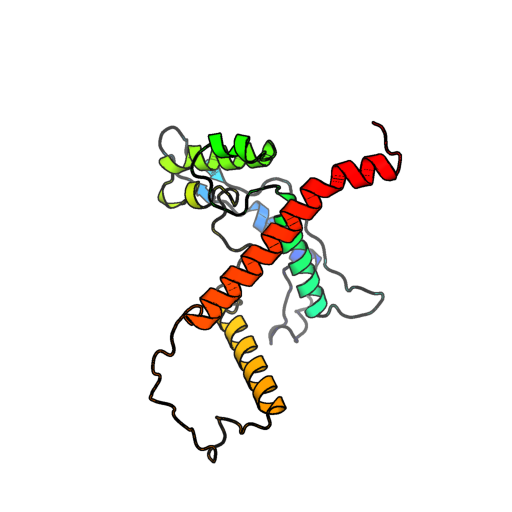CA . PRO A 1 200 ? 29.704 34.288 -1.821 1.00 84.38 200 PRO A CA 1
ATOM 1544 C C . PRO A 1 200 ? 29.146 35.204 -2.928 1.00 84.38 200 PRO A C 1
ATOM 1546 O O . PRO A 1 200 ? 28.201 35.955 -2.685 1.00 84.38 200 PRO A O 1
ATOM 1549 N N . GLY A 1 201 ? 29.668 35.089 -4.157 1.00 88.62 201 GLY A N 1
ATOM 1550 C CA . GLY A 1 201 ? 29.175 35.830 -5.323 1.00 88.62 201 GLY A CA 1
ATOM 1551 C C . GLY A 1 201 ? 27.785 35.380 -5.777 1.00 88.62 201 GLY A C 1
ATOM 1552 O O . GLY A 1 201 ? 26.901 36.208 -5.987 1.00 88.62 201 GLY A O 1
ATOM 1553 N N . GLU A 1 202 ? 27.550 34.070 -5.856 1.00 90.94 202 GLU A N 1
ATOM 1554 C CA . GLU A 1 202 ? 26.230 33.515 -6.186 1.00 90.94 202 GLU A CA 1
ATOM 1555 C C . GLU A 1 202 ? 25.191 33.808 -5.096 1.00 90.94 202 GLU A C 1
ATOM 1557 O O . GLU A 1 202 ? 24.025 34.024 -5.406 1.00 90.94 202 GLU A O 1
ATOM 1562 N N . SER A 1 203 ? 25.601 33.870 -3.825 1.00 87.50 203 SER A N 1
ATOM 1563 C CA . SER A 1 203 ? 24.730 34.201 -2.693 1.00 87.50 203 SER A CA 1
ATOM 1564 C C . SER A 1 203 ? 24.269 35.649 -2.784 1.00 87.50 203 SER A C 1
ATOM 1566 O O . SER A 1 203 ? 23.091 35.941 -2.578 1.00 87.50 203 SER A O 1
ATOM 1568 N N . TRP A 1 204 ? 25.190 36.553 -3.130 1.00 93.12 204 TRP A N 1
ATOM 1569 C CA . TRP A 1 204 ? 24.881 37.955 -3.391 1.00 93.12 204 TRP A CA 1
ATOM 1570 C C . TRP A 1 204 ? 23.937 38.102 -4.591 1.00 93.12 204 TRP A C 1
ATOM 1572 O O . TRP A 1 204 ? 22.925 38.797 -4.492 1.00 93.12 204 TRP A O 1
ATOM 1582 N N . LEU A 1 205 ? 24.206 37.388 -5.689 1.00 93.81 205 LEU A N 1
ATOM 1583 C CA . LEU A 1 205 ? 23.357 37.401 -6.880 1.00 93.81 205 LEU A CA 1
ATOM 1584 C C . LEU A 1 205 ? 21.948 36.870 -6.576 1.00 93.81 205 LEU A C 1
ATOM 1586 O O . LEU A 1 205 ? 20.961 37.533 -6.884 1.00 93.81 205 LEU A O 1
ATOM 1590 N N . ALA A 1 206 ? 21.841 35.721 -5.908 1.00 91.56 206 ALA A N 1
ATOM 1591 C CA . ALA A 1 206 ? 20.567 35.129 -5.511 1.00 91.56 206 ALA A CA 1
ATOM 1592 C C . ALA A 1 206 ? 19.782 36.033 -4.544 1.00 91.56 206 ALA A C 1
ATOM 1594 O O . ALA A 1 206 ? 18.558 36.135 -4.647 1.00 91.56 206 ALA A O 1
ATOM 1595 N N . ALA A 1 207 ? 20.468 36.720 -3.623 1.00 91.62 207 ALA A N 1
ATOM 1596 C CA . ALA A 1 207 ? 19.844 37.685 -2.720 1.00 91.62 207 ALA A CA 1
ATOM 1597 C C . ALA A 1 207 ? 19.309 38.922 -3.459 1.00 91.62 207 ALA A C 1
ATOM 1599 O O . ALA A 1 207 ? 18.246 39.422 -3.092 1.00 91.62 207 ALA A O 1
ATOM 1600 N N . ASN A 1 208 ? 20.000 39.397 -4.499 1.00 93.69 208 ASN A N 1
ATOM 1601 C CA . ASN A 1 208 ? 19.512 40.497 -5.334 1.00 93.69 208 ASN A CA 1
ATOM 1602 C C . ASN A 1 208 ? 18.334 40.071 -6.206 1.00 93.69 208 ASN A C 1
ATOM 1604 O O . ASN A 1 208 ? 17.305 40.726 -6.152 1.00 93.69 208 ASN A O 1
ATOM 1608 N N . ILE A 1 209 ? 18.407 38.917 -6.878 1.00 93.88 209 ILE A N 1
ATOM 1609 C CA . ILE A 1 209 ? 17.271 38.381 -7.649 1.00 93.88 209 ILE A CA 1
ATOM 1610 C C . ILE A 1 209 ? 16.034 38.238 -6.752 1.00 93.88 209 ILE A C 1
ATOM 1612 O O . ILE A 1 209 ? 14.933 38.636 -7.128 1.00 93.88 209 ILE A O 1
ATOM 1616 N N . ARG A 1 210 ? 16.202 37.710 -5.530 1.00 91.69 210 ARG A N 1
ATOM 1617 C CA . ARG A 1 210 ? 15.108 37.621 -4.552 1.00 91.69 210 ARG A CA 1
ATOM 1618 C C . ARG A 1 210 ? 14.533 38.998 -4.216 1.00 91.69 210 ARG A C 1
ATOM 1620 O O . ARG A 1 210 ? 13.313 39.134 -4.162 1.00 91.69 210 ARG A O 1
ATOM 1627 N N . ARG A 1 211 ? 15.395 39.990 -3.975 1.00 92.88 211 ARG A N 1
ATOM 1628 C CA . ARG A 1 211 ? 14.995 41.366 -3.656 1.00 92.88 211 ARG A CA 1
ATOM 1629 C C . ARG A 1 211 ? 14.235 42.006 -4.811 1.00 92.88 211 ARG A C 1
ATOM 1631 O O . ARG A 1 211 ? 13.187 42.583 -4.565 1.00 92.88 211 ARG A O 1
ATOM 1638 N N . ASP A 1 212 ? 14.708 41.841 -6.040 1.00 93.44 212 ASP A N 1
ATOM 1639 C CA . ASP A 1 212 ? 14.083 42.404 -7.238 1.00 93.44 212 ASP A CA 1
ATOM 1640 C C . ASP A 1 212 ? 12.704 41.783 -7.489 1.00 93.44 212 ASP A C 1
ATOM 1642 O O . ASP A 1 212 ? 11.743 42.496 -7.778 1.00 93.44 212 ASP A O 1
ATOM 1646 N N . ILE A 1 213 ? 12.569 40.464 -7.301 1.00 93.31 213 ILE A N 1
ATOM 1647 C CA . ILE A 1 213 ? 11.275 39.765 -7.377 1.00 93.31 213 ILE A CA 1
ATOM 1648 C C . ILE A 1 213 ? 10.319 40.272 -6.296 1.00 93.31 213 ILE A C 1
ATOM 1650 O O . ILE A 1 213 ? 9.135 40.468 -6.567 1.00 93.31 213 ILE A O 1
ATOM 1654 N N . GLN A 1 214 ? 10.805 40.447 -5.065 1.00 91.50 214 GLN A N 1
ATOM 1655 C CA . GLN A 1 214 ? 9.983 40.933 -3.962 1.00 91.50 214 GLN A CA 1
ATOM 1656 C C . GLN A 1 214 ? 9.544 42.379 -4.200 1.00 91.50 214 GLN A C 1
ATOM 1658 O O . GLN A 1 214 ? 8.358 42.667 -4.102 1.00 91.50 214 GLN A O 1
ATOM 1663 N N . HIS A 1 215 ? 10.466 43.243 -4.620 1.00 91.62 215 HIS A N 1
ATOM 1664 C CA . HIS A 1 215 ? 10.169 44.627 -4.961 1.00 91.62 215 HIS A CA 1
ATOM 1665 C C . HIS A 1 215 ? 9.155 44.712 -6.104 1.00 91.62 215 HIS A C 1
ATOM 1667 O O . HIS A 1 215 ? 8.143 45.380 -5.963 1.00 91.62 215 HIS A O 1
ATOM 1673 N N . SER A 1 216 ? 9.339 43.932 -7.174 1.00 88.62 216 SER A N 1
ATOM 1674 C CA . SER A 1 216 ? 8.383 43.869 -8.289 1.00 88.62 216 SER A CA 1
ATOM 1675 C C . SER A 1 216 ? 6.991 43.415 -7.840 1.00 88.62 216 SER A C 1
ATOM 1677 O O . SER A 1 216 ? 5.988 43.908 -8.345 1.00 88.62 216 SER A O 1
ATOM 1679 N N . ARG A 1 217 ? 6.910 42.477 -6.886 1.00 89.38 217 ARG A N 1
ATOM 1680 C CA . ARG A 1 217 ? 5.636 42.019 -6.309 1.00 89.38 217 ARG A CA 1
ATOM 1681 C C . ARG A 1 217 ? 4.977 43.074 -5.433 1.00 89.38 217 ARG A C 1
ATOM 1683 O O . ARG A 1 217 ? 3.756 43.186 -5.467 1.00 89.38 217 ARG A O 1
ATOM 1690 N N . ASP A 1 218 ? 5.760 43.790 -4.638 1.00 90.94 218 ASP A N 1
ATOM 1691 C CA . ASP A 1 218 ? 5.255 44.838 -3.757 1.00 90.94 218 ASP A CA 1
ATOM 1692 C C . ASP A 1 218 ? 4.782 46.036 -4.586 1.00 90.94 218 ASP A C 1
ATOM 1694 O O . ASP A 1 218 ? 3.633 46.435 -4.438 1.00 90.94 218 ASP A O 1
ATOM 1698 N N . THR A 1 219 ? 5.569 46.478 -5.573 1.00 89.31 219 THR A N 1
ATOM 1699 C CA . THR A 1 219 ? 5.154 47.482 -6.564 1.00 89.31 219 THR A CA 1
ATOM 1700 C C . THR A 1 219 ? 3.903 47.041 -7.319 1.00 89.31 219 THR A C 1
ATOM 1702 O O . THR A 1 219 ? 2.943 47.795 -7.395 1.00 89.31 219 THR A O 1
ATOM 1705 N N . ALA A 1 220 ? 3.839 45.802 -7.820 1.00 84.56 220 ALA A N 1
ATOM 1706 C CA . ALA A 1 220 ? 2.630 45.313 -8.487 1.00 84.56 220 ALA A CA 1
ATOM 1707 C C . ALA A 1 220 ? 1.404 45.314 -7.559 1.00 84.56 220 ALA A C 1
ATOM 1709 O O . ALA A 1 220 ? 0.299 45.556 -8.028 1.00 84.56 220 ALA A O 1
ATOM 1710 N N . ARG A 1 221 ? 1.577 45.056 -6.255 1.00 83.12 221 ARG A N 1
ATOM 1711 C CA . ARG A 1 221 ? 0.491 45.108 -5.264 1.00 83.12 221 ARG A CA 1
ATOM 1712 C C . ARG A 1 221 ? 0.061 46.544 -4.954 1.00 83.12 221 ARG A C 1
ATOM 1714 O O . ARG A 1 221 ? -1.127 46.768 -4.755 1.00 83.12 221 ARG A O 1
ATOM 1721 N N . GLU A 1 222 ? 1.004 47.479 -4.891 1.00 86.56 222 GLU A N 1
ATOM 1722 C CA . GLU A 1 222 ? 0.761 48.906 -4.637 1.00 86.56 222 GLU A CA 1
ATOM 1723 C C . GLU A 1 222 ? 0.107 49.610 -5.833 1.00 86.56 222 GLU A C 1
ATOM 1725 O O . GLU A 1 222 ? -0.751 50.464 -5.635 1.00 86.56 222 GLU A O 1
ATOM 1730 N N . GLU A 1 223 ? 0.456 49.214 -7.058 1.00 81.94 223 GLU A N 1
ATOM 1731 C CA . GLU A 1 223 ? -0.081 49.781 -8.303 1.00 81.94 223 GLU A CA 1
ATOM 1732 C C . GLU A 1 223 ? -1.412 49.135 -8.735 1.00 81.94 223 GLU A C 1
ATOM 1734 O O . GLU A 1 223 ? -2.164 49.720 -9.514 1.00 81.94 223 GLU A O 1
ATOM 1739 N N . LEU A 1 224 ? -1.749 47.942 -8.225 1.00 74.19 224 LEU A N 1
ATOM 1740 C CA . LEU A 1 224 ? -2.990 47.234 -8.574 1.00 74.19 224 LEU A CA 1
ATOM 1741 C C . LEU A 1 224 ? -4.270 48.052 -8.292 1.00 74.19 224 LEU A C 1
ATOM 1743 O O . LEU A 1 224 ? -5.134 48.077 -9.165 1.00 74.19 224 LEU A O 1
ATOM 1747 N N . PRO A 1 225 ? -4.426 48.748 -7.146 1.00 75.94 225 PRO A N 1
ATOM 1748 C CA . PRO A 1 225 ? -5.583 49.605 -6.889 1.00 75.94 225 PRO A CA 1
ATOM 1749 C C . PRO A 1 225 ? -5.664 50.784 -7.865 1.00 75.94 225 PRO A C 1
ATOM 1751 O O . PRO A 1 225 ? -6.741 51.083 -8.365 1.00 75.94 225 PRO A O 1
ATOM 1754 N N . ALA A 1 226 ? -4.524 51.402 -8.197 1.00 76.00 226 ALA A N 1
ATOM 1755 C CA . ALA A 1 226 ? -4.469 52.523 -9.134 1.00 76.00 226 ALA A CA 1
ATOM 1756 C C . ALA A 1 226 ? -4.826 52.100 -10.571 1.00 76.00 226 ALA A C 1
ATOM 1758 O O . ALA A 1 226 ? -5.488 52.845 -11.292 1.00 76.00 226 ALA A O 1
ATOM 1759 N N . LEU A 1 227 ? -4.434 50.890 -10.982 1.00 65.06 227 LEU A N 1
ATOM 1760 C CA . LEU A 1 227 ? -4.834 50.306 -12.266 1.00 65.06 227 LEU A CA 1
ATOM 1761 C C . LEU A 1 227 ? -6.324 49.925 -12.296 1.00 65.06 227 LEU A C 1
ATOM 1763 O O . LEU A 1 227 ? -6.989 50.186 -13.296 1.00 65.06 227 LEU A O 1
ATOM 1767 N N . LEU A 1 228 ? -6.868 49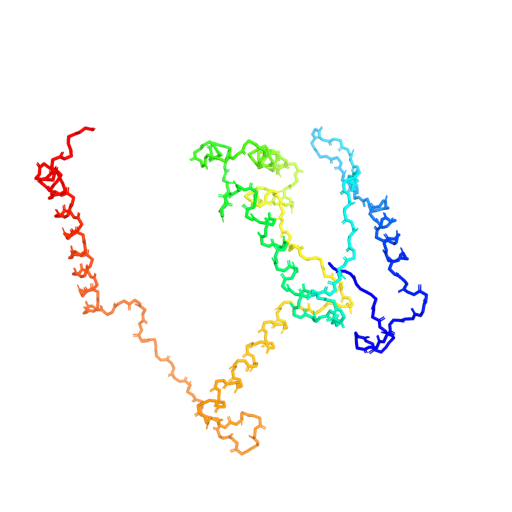.376 -11.206 1.00 68.00 228 LEU A N 1
ATOM 1768 C CA . LEU A 1 228 ? -8.297 49.048 -11.090 1.00 68.00 228 LEU A CA 1
ATOM 1769 C C . LEU A 1 228 ? -9.191 50.302 -11.096 1.00 68.00 228 LEU A C 1
ATOM 1771 O O . LEU A 1 228 ? -10.266 50.284 -11.702 1.00 68.00 228 LEU A O 1
ATOM 1775 N N . ASP A 1 229 ? -8.721 51.400 -10.495 1.00 66.81 229 ASP A N 1
ATOM 1776 C CA . ASP A 1 229 ? -9.382 52.710 -10.538 1.00 66.81 229 ASP A CA 1
ATOM 1777 C C . ASP A 1 229 ? -9.370 53.321 -11.954 1.00 66.81 229 ASP A C 1
ATOM 1779 O O . ASP A 1 229 ? -10.330 53.985 -12.354 1.00 66.81 229 ASP A O 1
ATOM 1783 N N . LEU A 1 230 ? -8.316 53.075 -12.745 1.00 62.50 230 LEU A N 1
ATOM 1784 C CA . LEU A 1 230 ? -8.208 53.525 -14.140 1.00 62.50 230 LEU A CA 1
ATOM 1785 C C . LEU A 1 230 ? -9.029 52.672 -15.123 1.00 62.50 230 LEU A C 1
ATOM 1787 O O . LEU A 1 230 ? -9.522 53.205 -16.118 1.00 62.50 230 LEU A O 1
ATOM 1791 N N . GLU A 1 231 ? -9.205 51.375 -14.858 1.00 59.91 231 GLU A N 1
ATOM 1792 C CA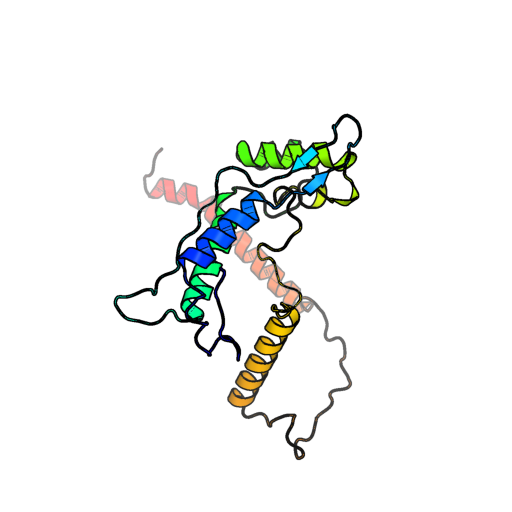 . GLU A 1 231 ? -10.010 50.462 -15.688 1.00 59.91 231 GLU A CA 1
ATOM 1793 C C . GLU A 1 231 ? -11.517 50.501 -15.367 1.00 59.91 231 GLU A C 1
ATOM 1795 O O . GLU A 1 231 ? -12.316 49.864 -16.056 1.00 59.91 231 GLU A O 1
ATOM 1800 N N . GLY A 1 232 ? -11.941 51.291 -14.373 1.00 57.62 232 GLY A N 1
ATOM 1801 C CA . GLY A 1 232 ? -13.357 51.500 -14.060 1.00 57.62 232 GLY A CA 1
ATOM 1802 C C . GLY A 1 232 ? -14.052 50.277 -13.452 1.00 57.62 232 GLY A C 1
ATOM 1803 O O . GLY A 1 232 ? -15.263 50.121 -13.612 1.00 57.62 232 GLY A O 1
ATOM 1804 N N . ALA A 1 233 ? -13.317 49.410 -12.751 1.00 56.28 233 ALA A N 1
ATOM 1805 C CA . ALA A 1 233 ? -13.892 48.279 -12.028 1.00 56.28 233 ALA A CA 1
ATOM 1806 C C . ALA A 1 233 ? -14.250 48.690 -10.589 1.00 56.28 233 ALA A C 1
ATOM 1808 O O . ALA A 1 233 ? -13.546 48.373 -9.633 1.00 56.28 233 ALA A O 1
ATOM 1809 N N . ALA A 1 234 ? -15.355 49.421 -10.434 1.00 46.03 234 ALA A N 1
ATOM 1810 C CA . ALA A 1 234 ? -15.954 49.660 -9.126 1.00 46.03 234 ALA A CA 1
ATOM 1811 C C . ALA A 1 234 ? -16.822 48.461 -8.694 1.00 46.03 234 ALA A C 1
ATOM 1813 O O . ALA A 1 234 ? -17.808 48.165 -9.366 1.00 46.03 234 ALA A O 1
ATOM 1814 N N . ALA A 1 235 ? -16.455 47.889 -7.536 1.00 46.28 235 ALA A N 1
ATOM 1815 C CA . ALA A 1 235 ? -17.193 46.983 -6.632 1.00 46.28 235 ALA A CA 1
ATOM 1816 C C . ALA A 1 235 ? -17.639 45.602 -7.154 1.00 46.28 235 ALA A C 1
ATOM 1818 O O . ALA A 1 235 ? -18.576 45.518 -7.977 1.00 46.28 235 ALA A O 1
#

Secondary structure (DSSP, 8-state):
---PPBTTBTTSPPPTT--HHHHHHHHHHHHHH-EEEE--BTTBPPEEEE--S-----PPPPSSTT----HHHHHHHHHHHHHHHHHTT---SS---SSHHHHHTT--HHHHHHHHHHHHHTTT-GGGTTTTTGGGTT--S-SS---TTT---HHHHHHHHHHHHHHHHHHHTTPPPTT-TT-------------SS--HHHHHHHHHHHHHHHHHHHHHHHHHHHHHHHTT---

Sequence (235 aa):
VIRFDGPAGPDDPPPAWATLDLLTDAIRAAAARVEVDVPPSGDQPARTLRWGTQLDVRPIRAFGDGEDITEQAVASYVAKYATKAAETTGTVDRRIGNKEALVLLDVPEHPARLIAACLDLHPLYPDRKLRDWAHMLGFRGHFSTKSRRYSTTLGELRQARADYRAAQQRAALGLPDPDDEEATTLTLAHWAYAGHGHTPGESWLAANIRRDIQHSRDTAREELPALLDLEGAAA

pLDDT: mean 83.11, std 11.83, range [43.66, 96.81]

Foldseek 3Di:
DDDADPPVGNVHDHDPVRDPVVVVVVVVVCQQPDWDWDPAFDVRHTDIDGDDPDDDDDDDDDPDDPDDNDPVNVVVVVVVVLVVVVVVQQFDPAADQDLVVCVVSVRDPVLSVLLVVLVVCCVRPVVLVSRRCSSVSSDPDDPDDDDPVPDDDVVVVVVVVVVVVVVVVCVVVVHDDPPPPPDDDDDPPDDDCPDDDDDPVRVVVVVVVVVVVVVVVVVCVVCVVVVCVVVPDDD

Radius of gyration: 28.53 Å; chains: 1; bounding box: 60×79×59 Å